Protein AF-A0A699PZX6-F1 (afdb_monomer)

pLDDT: mean 95.56, std 5.47, range [56.91, 98.69]

Foldseek 3Di:
DLPQLVVLLVVLVVCVVPDDLLVLLVVLVVLLVLLLVLVVVDDDWDAFLQPDDPRCNNSHRLSNLLLVLLCVQLNPCLSVVLVVVLCVVQPPDDPPHDGSVVSLVSSCVSDDPLCSVSSCQSGVFPKEKAKFFPAWAWDQDPVRKIKIKTKMFMWMWTAGGVGDIDTDFAFDWWKKWWFADAPDPDDDQLGPHHDTQDIGTDTDGDRIDMDIDIGNDDTFKIFINSSNSGSYPPSSRRMHTYYYD

Sequence (245 aa):
MLSESLAEYSSLMTCKHEFSGPLMQKRMRGELDQYLRGRRDERKKELPLMLVENQPYIHYNKGGMVFYALQDYIGEDKLNGAIKAFLAKTRYQSRPYTNTAEFVSYLKKATPDSLQYVVHDMFETITLFENQLDEATYTQRPDGKYNVRLTLRAAKMRADSLGNETPIALADYVDIGIFGPDQAKKTEDYDASGKPLFFKKVKLTQPKTVLTFVVASKPAKAGVDPYHKLIDRHYMDNVKAVAAG

Organism: Tanacetum cinerariifolium (NCBI:txid118510)

Secondary structure (DSSP, 8-state):
-TTHHHHHHHHHHHHHHHS-HHHHHHHHHHHHHHHHHHHHH-SS----GGG--S-HIIIIIIHHHHHHHHHHHH-HHHHHHHHHHHHHHHTT--SSPP-HHHHHHHHHHHS-GGGHHHHIIIIISEEEEEEEEEEEEEEE-TTS-EEEEEEEEEEEEEE-TT--EEEE---EEEEEEEE---S-S---TTS--S-EEEEEEEEE-SSEEEEEEEESS---EEEESTT--S-BTTGGGSEEEPEE-

Radius of gyration: 18.96 Å; Cα contacts (8 Å, |Δi|>4): 489; chains: 1; bounding box: 45×37×55 Å

Structure (mmCIF, N/CA/C/O backbone):
data_AF-A0A699PZX6-F1
#
_entry.id   AF-A0A699PZX6-F1
#
loop_
_atom_site.group_PDB
_atom_site.id
_atom_site.type_symbol
_atom_site.label_atom_id
_atom_site.label_alt_id
_atom_site.label_comp_id
_atom_site.label_asym_id
_atom_site.label_entity_id
_atom_site.label_seq_id
_atom_site.pdbx_PDB_ins_code
_atom_site.Cartn_x
_atom_site.Cartn_y
_atom_site.Cartn_z
_atom_site.occupancy
_atom_site.B_iso_or_equiv
_atom_site.auth_seq_id
_atom_site.auth_comp_id
_atom_site.auth_asym_id
_atom_site.auth_atom_id
_atom_site.pdbx_PDB_model_num
ATOM 1 N N . MET A 1 1 ? 14.553 0.469 -12.827 1.00 93.25 1 MET A N 1
ATOM 2 C CA . MET A 1 1 ? 13.559 -0.525 -12.358 1.00 93.25 1 MET A CA 1
ATOM 3 C C . MET A 1 1 ? 14.101 -1.954 -12.324 1.00 93.25 1 MET A C 1
ATOM 5 O O . MET A 1 1 ? 14.163 -2.511 -11.242 1.00 93.25 1 MET A O 1
ATOM 9 N N . LEU A 1 2 ? 14.504 -2.558 -13.456 1.00 93.25 2 LEU A N 1
ATOM 10 C CA . LEU A 1 2 ? 14.861 -3.994 -13.512 1.00 93.25 2 LEU A CA 1
ATOM 11 C C . LEU A 1 2 ? 16.005 -4.427 -12.574 1.00 93.25 2 LEU A C 1
ATOM 13 O O . LEU A 1 2 ? 16.000 -5.564 -12.129 1.00 93.25 2 LEU A O 1
ATOM 17 N N . SER A 1 3 ? 16.969 -3.549 -12.286 1.00 91.06 3 SER A N 1
ATOM 18 C CA . SER A 1 3 ? 18.046 -3.812 -11.317 1.00 91.06 3 SER A CA 1
ATOM 19 C C . SER A 1 3 ? 17.633 -3.338 -9.923 1.00 91.06 3 SER A C 1
ATOM 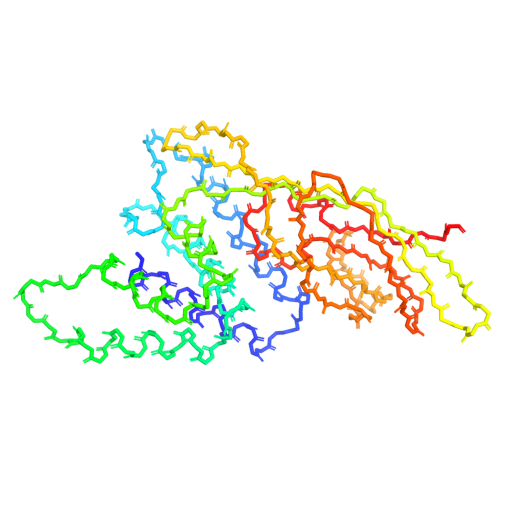21 O O . SER A 1 3 ? 17.182 -4.128 -9.097 1.00 91.06 3 SER A O 1
ATOM 23 N N . GLU A 1 4 ? 17.675 -2.020 -9.709 1.00 95.75 4 GLU A N 1
ATOM 24 C CA . GLU A 1 4 ? 17.534 -1.421 -8.375 1.00 95.75 4 GLU A CA 1
ATOM 25 C C . GLU A 1 4 ? 16.207 -1.736 -7.678 1.00 95.75 4 GLU A C 1
ATOM 27 O O . GLU A 1 4 ? 16.197 -2.070 -6.499 1.00 95.75 4 GLU A O 1
ATOM 32 N N . SER A 1 5 ? 15.078 -1.702 -8.393 1.00 97.44 5 SER A N 1
ATOM 33 C CA . SER A 1 5 ? 13.771 -1.905 -7.755 1.00 97.44 5 SER A CA 1
ATOM 34 C C . SER A 1 5 ? 13.545 -3.361 -7.353 1.00 97.44 5 SER A C 1
ATOM 36 O O . SER A 1 5 ? 12.904 -3.617 -6.339 1.00 97.44 5 SER A O 1
ATOM 38 N N . LEU A 1 6 ? 14.072 -4.319 -8.126 1.00 96.75 6 LEU A N 1
ATOM 39 C CA . LEU A 1 6 ? 14.006 -5.742 -7.777 1.00 96.75 6 LEU A CA 1
ATOM 40 C C . LEU A 1 6 ? 14.979 -6.094 -6.643 1.00 96.75 6 LEU A C 1
ATOM 42 O O . LEU A 1 6 ? 14.660 -6.946 -5.810 1.00 96.75 6 LEU A O 1
ATOM 46 N N . ALA A 1 7 ? 16.129 -5.419 -6.578 1.00 97.19 7 ALA A N 1
ATOM 47 C CA . ALA A 1 7 ? 17.051 -5.527 -5.453 1.00 97.19 7 ALA A CA 1
ATOM 48 C C . ALA A 1 7 ? 16.411 -4.983 -4.164 1.00 97.19 7 ALA A C 1
ATOM 50 O O . ALA A 1 7 ? 16.384 -5.687 -3.154 1.00 97.19 7 ALA A O 1
ATOM 51 N N . GLU A 1 8 ? 15.807 -3.791 -4.217 1.00 97.44 8 GLU A N 1
ATOM 52 C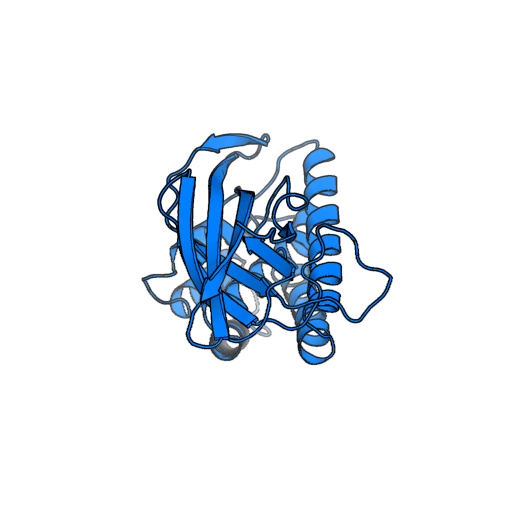 CA . GLU A 1 8 ? 15.125 -3.202 -3.060 1.00 97.44 8 GLU A CA 1
ATOM 53 C C . GLU A 1 8 ? 13.921 -4.042 -2.622 1.00 97.44 8 GLU A C 1
ATOM 55 O O . GLU A 1 8 ? 13.744 -4.312 -1.437 1.00 97.44 8 GLU A O 1
ATOM 60 N N . TYR A 1 9 ? 13.131 -4.550 -3.573 1.00 97.69 9 TYR A N 1
ATOM 61 C CA . TYR A 1 9 ? 12.059 -5.495 -3.269 1.00 97.69 9 TYR A CA 1
ATOM 62 C C . TYR A 1 9 ? 12.582 -6.716 -2.500 1.00 97.69 9 TYR A C 1
ATOM 64 O O . TYR A 1 9 ? 12.032 -7.071 -1.461 1.00 97.69 9 TYR A O 1
ATOM 72 N N . SER A 1 10 ? 13.680 -7.323 -2.958 1.00 96.81 10 SER A N 1
ATOM 73 C CA . SER A 1 10 ? 14.286 -8.488 -2.295 1.00 96.81 10 SER A CA 1
ATOM 74 C C . SER A 1 10 ? 14.755 -8.171 -0.865 1.00 96.81 10 SER A C 1
ATOM 76 O O . SER A 1 10 ? 14.579 -8.988 0.044 1.00 96.81 10 SER A O 1
ATOM 78 N N . SER A 1 11 ? 15.290 -6.966 -0.638 1.00 96.62 11 SER A N 1
ATOM 79 C CA . SER A 1 11 ? 15.632 -6.458 0.698 1.00 96.62 11 SER A CA 1
ATOM 80 C C . SER A 1 11 ? 14.392 -6.358 1.596 1.00 96.62 11 SER A C 1
ATOM 82 O O . SER A 1 11 ? 14.364 -6.919 2.695 1.00 96.62 11 SER A O 1
ATOM 84 N N . LEU A 1 12 ? 13.312 -5.745 1.097 1.00 96.62 12 LEU A N 1
ATOM 85 C CA . LEU A 1 12 ? 12.047 -5.621 1.827 1.00 96.62 12 LEU A CA 1
ATOM 86 C C . LEU A 1 12 ? 11.403 -6.978 2.131 1.00 96.62 12 LEU A C 1
ATOM 88 O O . LEU A 1 12 ? 10.801 -7.137 3.192 1.00 96.62 12 LEU A O 1
ATOM 92 N N . MET A 1 13 ? 11.542 -7.966 1.247 1.00 97.06 13 MET A N 1
ATOM 93 C CA . MET A 1 13 ? 11.040 -9.320 1.495 1.00 97.06 13 MET A CA 1
ATOM 94 C C . MET A 1 13 ? 11.835 -10.045 2.580 1.00 97.06 13 MET A C 1
ATOM 96 O O . MET A 1 13 ? 11.230 -10.707 3.417 1.00 97.06 13 MET A O 1
ATOM 100 N N . THR A 1 14 ? 13.156 -9.853 2.648 1.00 96.19 14 THR A N 1
ATOM 101 C CA . THR A 1 14 ? 13.951 -10.326 3.796 1.00 96.19 14 THR A CA 1
ATOM 102 C C . THR A 1 14 ? 13.436 -9.702 5.096 1.00 96.19 14 THR A C 1
ATOM 104 O O . THR A 1 14 ? 13.154 -10.414 6.055 1.00 96.19 14 THR A O 1
ATOM 107 N N . CYS A 1 15 ? 13.203 -8.383 5.116 1.00 94.81 15 CYS A N 1
ATOM 108 C CA . CYS A 1 15 ? 12.611 -7.716 6.279 1.00 94.81 15 CYS A CA 1
ATOM 109 C C . CYS A 1 15 ? 11.223 -8.271 6.633 1.00 94.81 15 CYS A C 1
ATOM 111 O O . CYS A 1 15 ? 10.938 -8.471 7.807 1.00 94.81 15 CYS A O 1
ATOM 113 N N . LYS A 1 16 ? 10.363 -8.534 5.643 1.00 94.50 16 LYS A N 1
ATOM 114 C CA . LYS A 1 16 ? 9.009 -9.075 5.852 1.00 94.50 16 LYS A CA 1
ATOM 115 C C . LYS A 1 16 ? 9.020 -10.422 6.573 1.00 94.50 16 LYS A C 1
ATOM 117 O O . LYS A 1 16 ? 8.146 -10.660 7.401 1.00 94.50 16 LYS A O 1
ATOM 122 N N . HIS A 1 17 ? 9.961 -11.294 6.218 1.00 95.38 17 HIS A N 1
ATOM 123 C CA . HIS A 1 17 ? 10.055 -12.648 6.770 1.00 95.38 17 HIS A CA 1
ATOM 124 C C . HIS A 1 17 ? 10.691 -12.675 8.164 1.00 95.38 17 HIS A C 1
ATOM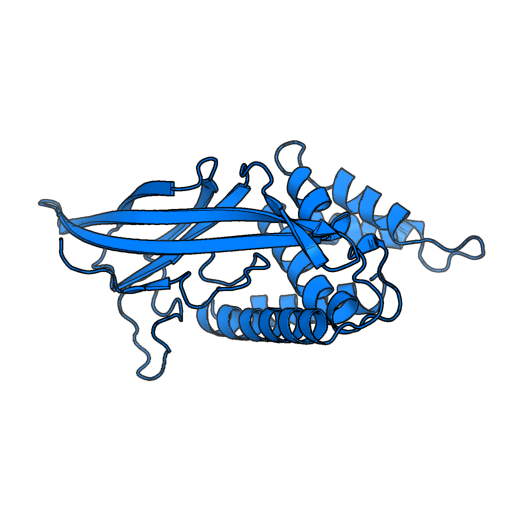 126 O O . HIS A 1 17 ? 10.356 -13.542 8.965 1.00 95.38 17 HIS A O 1
ATOM 132 N N . GLU A 1 18 ? 11.545 -11.699 8.478 1.00 93.38 18 GLU A N 1
ATOM 133 C CA . GLU A 1 18 ? 12.246 -11.615 9.766 1.00 93.38 18 GLU A CA 1
ATOM 134 C C . GLU A 1 18 ? 11.529 -10.736 10.804 1.00 93.38 18 GLU A C 1
ATOM 136 O O . GLU A 1 18 ? 11.623 -10.967 12.012 1.00 93.38 18 GLU A O 1
ATOM 141 N N . PHE A 1 19 ? 10.834 -9.683 10.367 1.00 89.38 19 PHE A N 1
ATOM 142 C CA . PHE A 1 19 ? 10.321 -8.643 11.255 1.00 89.38 19 PHE A CA 1
ATOM 143 C C . PHE A 1 19 ? 8.821 -8.760 11.526 1.00 89.38 19 PHE A C 1
ATOM 145 O O . PHE A 1 19 ? 8.020 -9.187 10.699 1.00 89.38 19 PHE A O 1
ATOM 152 N N . SER A 1 20 ? 8.416 -8.291 12.708 1.00 86.81 20 SER A N 1
ATOM 153 C CA . SER A 1 20 ? 7.004 -8.130 13.054 1.00 86.81 20 SER A CA 1
ATOM 154 C C . SER A 1 20 ? 6.344 -7.008 12.241 1.00 86.81 20 SER A C 1
ATOM 156 O O . SER A 1 20 ? 7.014 -6.101 11.744 1.00 86.81 20 SER A O 1
ATOM 158 N N . GLY A 1 21 ? 5.007 -7.018 12.169 1.00 86.06 21 GLY A N 1
ATOM 159 C CA . GLY A 1 21 ? 4.221 -5.982 11.482 1.00 86.06 21 GLY A CA 1
ATOM 160 C C . GLY A 1 21 ? 4.628 -4.539 11.832 1.00 86.06 21 GLY A C 1
ATOM 161 O O . GLY A 1 21 ? 4.907 -3.775 10.914 1.00 86.06 21 GLY A O 1
ATOM 162 N N . PRO A 1 22 ? 4.760 -4.158 13.120 1.00 86.69 22 PRO A N 1
ATOM 163 C CA . PRO A 1 22 ? 5.196 -2.808 13.502 1.00 86.69 22 PRO A CA 1
ATOM 164 C C . PRO A 1 22 ? 6.614 -2.436 13.035 1.00 86.69 22 PRO A C 1
ATOM 166 O O . PRO A 1 22 ? 6.869 -1.300 12.640 1.00 86.69 22 PRO A O 1
ATOM 169 N N . LEU A 1 23 ? 7.555 -3.385 13.042 1.00 88.81 23 LEU A N 1
ATOM 170 C CA . LEU A 1 23 ? 8.903 -3.141 12.516 1.00 88.81 23 LEU A CA 1
ATOM 171 C C . LEU A 1 23 ? 8.881 -2.991 10.991 1.00 88.81 23 LEU A C 1
ATOM 173 O O . LEU A 1 23 ? 9.561 -2.116 10.451 1.00 88.81 23 LEU A O 1
ATOM 177 N N . MET A 1 24 ? 8.052 -3.781 10.307 1.00 91.88 24 MET A N 1
ATOM 178 C CA . MET A 1 24 ? 7.836 -3.638 8.871 1.00 91.88 24 MET A CA 1
ATOM 179 C C . MET A 1 24 ? 7.167 -2.300 8.529 1.00 91.88 24 MET A C 1
ATOM 181 O O . MET A 1 24 ? 7.599 -1.638 7.590 1.00 91.88 24 MET A O 1
ATOM 185 N N . GLN A 1 25 ? 6.189 -1.843 9.320 1.00 92.00 25 GLN A N 1
ATOM 186 C CA . GLN A 1 25 ? 5.599 -0.507 9.179 1.00 92.00 25 GLN A CA 1
ATOM 187 C C . GLN A 1 25 ? 6.682 0.572 9.242 1.00 92.00 25 GLN A C 1
ATOM 189 O O . GLN A 1 25 ? 6.736 1.441 8.376 1.00 92.00 25 GLN A O 1
ATOM 194 N N . LYS A 1 26 ? 7.574 0.507 10.237 1.00 92.12 26 LYS A N 1
ATOM 195 C CA . LYS A 1 26 ? 8.679 1.464 10.369 1.00 92.12 26 LYS A CA 1
ATOM 196 C C . LYS A 1 26 ? 9.617 1.428 9.157 1.00 92.12 26 LYS A C 1
ATOM 198 O O . LYS A 1 26 ? 10.049 2.482 8.694 1.00 92.12 26 LYS A O 1
ATOM 203 N N . ARG A 1 27 ? 9.913 0.235 8.623 1.00 94.06 27 ARG A N 1
ATOM 204 C CA . ARG A 1 27 ? 10.710 0.061 7.397 1.00 94.06 27 ARG A CA 1
ATOM 205 C C . ARG A 1 27 ? 10.028 0.706 6.185 1.00 94.06 27 ARG A C 1
ATOM 207 O O . ARG A 1 27 ? 10.699 1.449 5.472 1.00 94.06 27 ARG A O 1
ATOM 214 N N . MET A 1 28 ? 8.733 0.450 5.984 1.00 95.62 28 MET A N 1
ATOM 215 C CA . MET A 1 28 ? 7.931 1.005 4.882 1.00 95.62 28 MET A CA 1
ATOM 216 C C . MET A 1 28 ? 7.762 2.519 4.991 1.00 95.62 28 MET A C 1
ATOM 218 O O . MET A 1 28 ? 7.880 3.215 3.989 1.00 95.62 28 MET A O 1
ATOM 222 N N . ARG A 1 29 ? 7.572 3.047 6.206 1.00 95.06 29 ARG A N 1
ATOM 223 C CA . ARG A 1 29 ? 7.567 4.493 6.460 1.00 95.06 29 ARG A CA 1
ATOM 224 C C . ARG A 1 29 ? 8.864 5.145 5.988 1.00 95.06 29 ARG A C 1
ATOM 226 O O . ARG A 1 29 ? 8.819 6.166 5.317 1.00 95.06 29 ARG A O 1
ATOM 233 N N . GLY A 1 30 ? 10.010 4.530 6.287 1.00 95.50 30 GLY A N 1
ATOM 234 C CA . GLY A 1 30 ? 11.306 5.017 5.813 1.00 95.50 30 GLY A CA 1
ATOM 235 C C . GLY A 1 30 ? 11.399 5.081 4.284 1.00 95.50 30 GLY A C 1
ATOM 236 O O . GLY A 1 30 ? 11.894 6.071 3.754 1.00 95.50 30 GLY A O 1
ATOM 237 N N . GLU A 1 31 ? 10.887 4.070 3.576 1.00 96.88 31 GLU A N 1
ATOM 238 C CA . GLU A 1 31 ? 10.816 4.086 2.107 1.00 96.88 31 GLU A CA 1
ATOM 239 C C . GLU A 1 31 ? 9.915 5.210 1.587 1.00 96.88 31 GLU A C 1
ATOM 241 O O . GLU A 1 31 ? 10.320 5.982 0.714 1.00 96.88 31 GLU A O 1
ATOM 246 N N . LEU A 1 32 ? 8.724 5.350 2.170 1.00 97.69 32 LEU A N 1
ATOM 247 C CA . LEU A 1 32 ? 7.765 6.385 1.800 1.00 97.69 32 LEU A CA 1
ATOM 248 C C . LEU A 1 32 ? 8.341 7.789 2.018 1.00 97.69 32 LEU A C 1
ATOM 250 O O . LEU A 1 32 ? 8.288 8.622 1.115 1.00 97.69 32 LEU A O 1
ATOM 254 N N . ASP A 1 33 ? 8.969 8.035 3.167 1.00 97.00 33 ASP A N 1
ATOM 255 C CA . ASP A 1 33 ? 9.603 9.315 3.486 1.00 97.00 33 ASP A CA 1
ATOM 256 C C . ASP A 1 33 ? 10.701 9.689 2.489 1.00 97.00 33 ASP A C 1
ATOM 258 O O . ASP A 1 33 ? 10.851 10.862 2.139 1.00 97.00 33 ASP A O 1
ATOM 262 N N . GLN A 1 34 ? 11.507 8.716 2.057 1.00 97.88 34 GLN A N 1
ATOM 263 C CA . GLN A 1 34 ? 12.586 8.950 1.097 1.00 97.88 34 GLN A CA 1
ATOM 264 C C . GLN A 1 34 ? 12.035 9.215 -0.302 1.00 97.88 34 GLN A C 1
ATOM 266 O O . GLN A 1 34 ? 12.499 10.137 -0.977 1.00 97.88 34 GLN A O 1
ATOM 271 N N . TYR A 1 35 ? 10.996 8.480 -0.708 1.00 98.12 35 TYR A N 1
ATOM 272 C CA . TYR A 1 35 ? 10.281 8.755 -1.948 1.00 98.12 35 TYR A CA 1
ATOM 273 C C . TYR A 1 35 ? 9.677 10.168 -1.957 1.00 98.12 35 TYR A C 1
ATOM 275 O O . TYR A 1 35 ? 9.921 10.934 -2.890 1.00 98.12 35 TYR A O 1
ATOM 283 N N . LEU A 1 36 ? 8.932 10.545 -0.912 1.00 97.56 36 LEU A N 1
ATOM 284 C CA . LEU A 1 36 ? 8.265 11.848 -0.828 1.00 97.56 36 LEU A CA 1
ATOM 285 C C . LEU A 1 36 ? 9.268 13.007 -0.760 1.00 97.56 36 LEU A C 1
ATOM 287 O O . LEU A 1 36 ? 9.062 14.034 -1.412 1.00 97.56 36 LEU A O 1
ATOM 291 N N . ARG A 1 37 ? 10.383 12.840 -0.033 1.00 97.75 37 ARG A N 1
ATOM 292 C CA . ARG A 1 37 ? 11.486 13.815 -0.032 1.00 97.75 37 ARG A CA 1
ATOM 293 C C . ARG A 1 37 ? 12.095 13.976 -1.420 1.00 97.75 37 ARG A C 1
ATOM 295 O O . ARG A 1 37 ? 12.202 15.100 -1.901 1.00 97.75 37 ARG A O 1
ATOM 302 N N . GLY A 1 38 ? 12.425 12.871 -2.088 1.00 97.25 38 GLY A N 1
ATOM 303 C CA . GLY A 1 38 ? 12.975 12.906 -3.442 1.00 97.25 38 GLY A CA 1
ATOM 304 C C . GLY A 1 38 ? 12.029 13.557 -4.450 1.00 97.25 38 GLY A C 1
ATOM 305 O O . GLY A 1 38 ? 12.465 14.387 -5.241 1.00 97.25 38 GLY A O 1
ATOM 306 N N . ARG A 1 39 ? 10.724 13.274 -4.360 1.00 96.38 39 ARG A N 1
ATOM 307 C CA . ARG A 1 39 ? 9.693 13.922 -5.183 1.00 96.38 39 ARG A CA 1
ATOM 308 C C . ARG A 1 39 ? 9.653 15.436 -4.979 1.00 96.38 39 ARG A C 1
ATOM 310 O O . ARG A 1 39 ? 9.581 16.175 -5.954 1.00 96.38 39 ARG A O 1
ATOM 317 N N . ARG A 1 40 ? 9.711 15.911 -3.732 1.00 96.00 40 ARG A N 1
ATOM 318 C CA . ARG A 1 40 ? 9.751 17.352 -3.419 1.00 96.00 40 ARG A CA 1
ATOM 319 C C . ARG A 1 40 ? 11.007 18.029 -3.980 1.00 96.00 40 ARG A C 1
ATOM 321 O O . ARG A 1 40 ? 10.980 19.202 -4.364 1.00 96.00 40 ARG A O 1
ATOM 328 N N . ASP A 1 41 ? 12.114 17.300 -4.002 1.00 96.06 41 ASP A N 1
ATOM 329 C CA . ASP A 1 41 ? 13.416 17.823 -4.400 1.00 96.06 41 ASP A CA 1
ATOM 330 C C . ASP A 1 41 ? 13.704 17.639 -5.907 1.00 96.06 41 ASP A C 1
ATOM 332 O O . ASP A 1 41 ? 14.684 18.191 -6.406 1.00 96.06 41 ASP A O 1
ATOM 336 N N . GLU A 1 42 ? 12.827 16.956 -6.656 1.00 95.75 42 GLU A N 1
ATOM 337 C CA . GLU A 1 42 ? 12.893 16.833 -8.118 1.00 95.75 42 GLU A CA 1
ATOM 338 C C . GLU A 1 42 ? 12.774 18.213 -8.794 1.00 95.75 42 GLU A C 1
ATOM 340 O O . GLU A 1 42 ? 12.051 19.108 -8.344 1.00 95.75 42 GLU A O 1
ATOM 345 N N . ARG A 1 43 ? 13.546 18.419 -9.867 1.00 92.94 43 ARG A N 1
ATOM 346 C CA . ARG A 1 43 ? 13.682 19.718 -10.557 1.00 92.94 43 ARG A CA 1
ATOM 347 C C . ARG A 1 43 ? 13.408 19.649 -12.053 1.00 92.94 43 ARG A C 1
ATOM 349 O O . ARG A 1 43 ? 13.316 20.693 -12.690 1.00 92.94 43 ARG A O 1
ATOM 356 N N . LYS A 1 44 ? 13.324 18.448 -12.626 1.00 94.19 44 LYS A N 1
ATOM 357 C CA . LYS A 1 44 ? 13.081 18.235 -14.054 1.00 94.19 44 LYS A CA 1
ATOM 358 C C . LYS A 1 44 ? 11.668 17.732 -14.283 1.00 94.19 44 LYS A C 1
ATOM 360 O O . LYS A 1 44 ? 10.829 18.461 -14.798 1.00 94.19 44 LYS A O 1
ATOM 365 N N . LYS A 1 45 ? 11.443 16.463 -13.960 1.00 95.50 45 LYS A N 1
ATOM 366 C CA . LYS A 1 45 ? 10.161 15.788 -14.121 1.00 95.50 45 LYS A CA 1
ATOM 367 C C . LYS A 1 45 ? 10.167 14.486 -13.344 1.00 95.50 45 LYS A C 1
ATOM 369 O O . LYS A 1 45 ? 11.181 13.793 -13.332 1.00 95.50 45 LYS A O 1
ATOM 374 N N . GLU A 1 46 ? 9.037 14.112 -12.770 1.00 96.75 46 GLU A N 1
ATOM 375 C CA . GLU A 1 46 ? 8.845 12.761 -12.260 1.00 96.75 46 GLU A CA 1
ATOM 376 C C . GLU A 1 46 ? 8.408 11.817 -13.387 1.00 96.75 46 GLU A C 1
ATOM 378 O O . GLU A 1 46 ? 7.613 12.188 -14.255 1.00 96.75 46 GLU A O 1
ATOM 383 N N . LEU A 1 47 ? 8.922 10.587 -13.376 1.00 97.62 47 LEU A N 1
ATOM 384 C CA . LEU A 1 47 ? 8.508 9.531 -14.294 1.00 97.62 47 LEU A CA 1
ATOM 385 C C . LEU A 1 47 ? 7.708 8.441 -13.562 1.00 97.62 47 LEU A C 1
ATOM 387 O O . LEU A 1 47 ? 8.006 8.104 -12.413 1.00 97.62 47 LEU A O 1
ATOM 391 N N . PRO A 1 48 ? 6.719 7.815 -14.222 1.00 98.00 48 PRO A N 1
ATOM 392 C CA . PRO A 1 48 ? 6.192 6.534 -13.770 1.00 98.00 48 PRO A CA 1
ATOM 393 C C . PRO A 1 48 ? 7.311 5.509 -13.556 1.00 98.00 48 PRO A C 1
ATOM 395 O O . PRO A 1 48 ? 8.312 5.521 -14.275 1.00 98.00 48 PRO A O 1
ATOM 398 N N . LEU A 1 49 ? 7.132 4.579 -12.612 1.00 98.19 49 LEU A N 1
ATOM 399 C CA . LEU A 1 49 ? 8.166 3.596 -12.264 1.00 98.19 49 LEU A CA 1
ATOM 400 C C . LEU A 1 49 ? 8.617 2.772 -13.484 1.00 98.19 49 LEU A C 1
ATOM 402 O O . LEU A 1 49 ? 9.805 2.500 -13.645 1.00 98.19 49 LEU A O 1
ATOM 406 N N . MET A 1 50 ? 7.688 2.424 -14.376 1.00 97.69 50 MET A N 1
ATOM 407 C CA . MET A 1 50 ? 7.978 1.697 -15.613 1.00 97.69 50 MET A CA 1
ATOM 408 C C . MET A 1 50 ? 8.898 2.471 -16.568 1.00 97.69 50 MET A C 1
ATOM 410 O O . MET A 1 50 ? 9.620 1.851 -17.345 1.00 97.69 50 MET A O 1
ATOM 414 N N . LEU A 1 51 ? 8.894 3.802 -16.513 1.00 97.44 51 LEU A N 1
ATOM 415 C CA . LEU A 1 51 ? 9.692 4.674 -17.377 1.00 97.44 51 LEU A CA 1
ATOM 416 C C . LEU A 1 51 ? 10.922 5.244 -16.663 1.00 97.44 51 LEU A C 1
ATOM 418 O O . LEU A 1 51 ? 11.619 6.072 -17.237 1.00 97.44 51 LEU A O 1
ATOM 422 N N . VAL A 1 52 ? 11.178 4.839 -15.415 1.00 95.31 52 VAL A N 1
ATOM 423 C CA . VAL A 1 52 ? 12.229 5.439 -14.593 1.00 95.31 52 VAL A CA 1
ATOM 424 C C . VAL A 1 52 ? 13.612 5.288 -15.223 1.00 95.31 52 VAL A C 1
ATOM 426 O O . VAL A 1 52 ? 14.029 4.198 -15.623 1.00 95.31 52 VAL A O 1
ATOM 429 N N . GLU A 1 53 ? 14.349 6.391 -15.202 1.00 89.88 53 GLU A N 1
ATOM 430 C CA . GLU A 1 53 ? 15.752 6.468 -15.585 1.00 89.88 53 GLU A CA 1
ATOM 431 C C . GLU A 1 53 ? 16.587 6.794 -14.329 1.00 89.88 53 GLU A C 1
ATOM 433 O O . GLU A 1 53 ? 16.603 6.032 -13.355 1.00 89.88 53 GLU A O 1
ATOM 438 N N . ASN A 1 54 ? 17.245 7.954 -14.306 1.00 92.50 54 ASN A N 1
ATOM 439 C CA . ASN A 1 54 ? 18.166 8.375 -13.253 1.00 92.50 54 ASN A CA 1
ATOM 440 C C . ASN A 1 54 ? 17.470 9.126 -12.099 1.00 92.50 54 ASN A C 1
ATOM 442 O O . ASN A 1 54 ? 17.806 10.270 -11.800 1.00 92.50 54 ASN A O 1
ATOM 446 N N . GLN A 1 55 ? 16.469 8.496 -11.478 1.00 96.56 55 GLN A N 1
ATOM 447 C CA . GLN A 1 55 ? 15.717 9.058 -10.347 1.00 96.56 55 GLN A CA 1
ATOM 448 C C . GLN A 1 55 ? 15.761 8.093 -9.150 1.00 96.56 55 GLN A C 1
ATOM 450 O O . GLN A 1 55 ? 14.907 7.205 -9.060 1.00 96.56 55 GLN A O 1
ATOM 455 N N . PRO A 1 56 ? 16.753 8.229 -8.243 1.00 96.06 56 PRO A N 1
ATOM 456 C CA . PRO A 1 56 ? 16.990 7.277 -7.152 1.00 96.06 56 PRO A CA 1
ATOM 457 C C . PRO A 1 56 ? 15.779 7.038 -6.256 1.00 96.06 56 PRO A C 1
ATOM 459 O O . PRO A 1 56 ? 15.429 5.894 -5.981 1.00 96.06 56 PRO A O 1
ATOM 462 N N . TYR A 1 57 ? 15.072 8.107 -5.893 1.00 97.62 57 TYR A N 1
ATOM 463 C CA . TYR A 1 57 ? 13.859 8.028 -5.078 1.00 97.62 57 TYR A CA 1
ATOM 464 C C . TYR A 1 57 ? 12.739 7.204 -5.741 1.00 97.62 57 TYR A C 1
ATOM 466 O O . TYR A 1 57 ? 11.877 6.650 -5.062 1.00 97.62 57 TYR A O 1
ATOM 474 N N . ILE A 1 58 ? 12.767 7.072 -7.072 1.00 98.00 58 ILE A N 1
ATOM 475 C CA . ILE A 1 58 ? 11.827 6.243 -7.822 1.00 98.00 58 ILE A CA 1
ATOM 476 C C . ILE A 1 58 ? 12.339 4.809 -7.922 1.00 98.00 58 ILE A C 1
ATOM 478 O O . ILE A 1 58 ? 11.617 3.884 -7.565 1.00 98.00 58 ILE A O 1
ATOM 482 N N . HIS A 1 59 ? 13.557 4.583 -8.429 1.00 96.06 59 HIS A N 1
ATOM 483 C CA . HIS A 1 59 ? 14.002 3.213 -8.694 1.00 96.06 59 HIS A CA 1
ATOM 484 C C . HIS A 1 59 ? 14.428 2.440 -7.438 1.00 96.06 59 HIS A C 1
ATOM 486 O O . HIS A 1 59 ? 14.321 1.217 -7.473 1.00 96.06 59 HIS A O 1
ATOM 492 N N . TYR A 1 60 ? 14.825 3.103 -6.349 1.00 96.06 60 TYR A N 1
ATOM 493 C CA . TYR A 1 60 ? 14.979 2.463 -5.039 1.00 96.06 60 TYR A CA 1
ATOM 494 C C . TYR A 1 60 ? 13.652 2.485 -4.282 1.00 96.06 60 TYR A C 1
ATOM 496 O O . TYR A 1 60 ? 13.008 1.447 -4.156 1.00 96.06 60 TYR A O 1
ATOM 504 N N . ASN A 1 61 ? 13.191 3.668 -3.862 1.00 97.75 61 ASN A N 1
ATOM 505 C CA . ASN A 1 61 ? 12.151 3.737 -2.836 1.00 97.75 61 ASN A CA 1
ATOM 506 C C . ASN A 1 61 ? 10.748 3.406 -3.349 1.00 97.75 61 ASN A C 1
ATOM 508 O O . ASN A 1 61 ? 10.144 2.421 -2.918 1.00 97.75 61 ASN A O 1
ATOM 512 N N . LYS A 1 62 ? 10.246 4.152 -4.344 1.00 98.06 62 LYS A N 1
ATOM 513 C CA . LYS A 1 62 ? 8.963 3.803 -4.986 1.00 98.06 62 LYS A CA 1
ATOM 514 C C . LYS A 1 62 ? 8.996 2.387 -5.547 1.00 98.06 62 LYS A C 1
ATOM 516 O O . LYS A 1 62 ? 8.027 1.655 -5.397 1.00 98.06 62 LYS A O 1
ATOM 521 N N . GLY A 1 63 ? 10.109 2.002 -6.168 1.00 97.94 63 GLY A N 1
ATOM 522 C CA . GLY A 1 63 ? 10.334 0.676 -6.724 1.00 97.94 63 GLY A CA 1
ATOM 523 C C . GLY A 1 63 ? 10.075 -0.427 -5.704 1.00 97.94 63 GLY A C 1
ATOM 524 O O . GLY A 1 63 ? 9.175 -1.241 -5.911 1.00 97.94 63 GLY A O 1
ATOM 525 N N . GLY A 1 64 ? 10.813 -0.421 -4.593 1.00 97.44 64 GLY A N 1
ATOM 526 C CA . GLY A 1 64 ? 10.645 -1.392 -3.514 1.00 97.44 64 GLY A CA 1
ATOM 527 C C . GLY A 1 64 ? 9.216 -1.421 -2.972 1.00 97.44 64 GLY A C 1
ATOM 528 O O . GLY A 1 64 ? 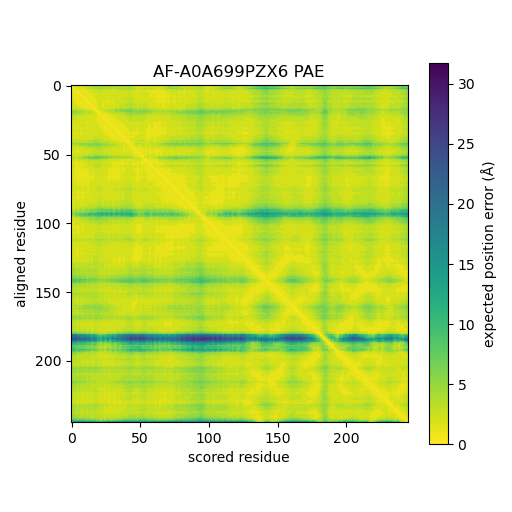8.608 -2.493 -2.904 1.00 97.44 64 GLY A O 1
ATOM 529 N N . MET A 1 65 ? 8.645 -0.250 -2.669 1.00 97.94 65 MET A N 1
ATOM 530 C CA . MET A 1 65 ? 7.276 -0.143 -2.152 1.00 97.94 65 MET A CA 1
ATOM 531 C C . MET A 1 65 ? 6.235 -0.733 -3.103 1.00 97.94 65 MET A C 1
ATOM 533 O O . MET A 1 65 ? 5.361 -1.483 -2.678 1.00 97.94 65 MET A O 1
ATOM 537 N N . VAL A 1 66 ? 6.332 -0.423 -4.394 1.00 98.25 66 VAL A N 1
ATOM 538 C CA . VAL A 1 66 ? 5.373 -0.858 -5.412 1.00 98.25 66 VAL A CA 1
ATOM 539 C C . VAL A 1 66 ? 5.407 -2.375 -5.603 1.00 98.25 66 VAL A C 1
ATOM 541 O O . VAL A 1 66 ? 4.349 -3.003 -5.670 1.00 98.25 66 VAL A O 1
ATOM 544 N N . PHE A 1 67 ? 6.591 -2.995 -5.638 1.00 98.56 67 PHE A N 1
ATOM 545 C CA . PHE A 1 67 ? 6.685 -4.458 -5.687 1.00 98.56 67 PHE A CA 1
ATOM 546 C C . PHE A 1 67 ? 6.198 -5.106 -4.385 1.00 98.56 67 PHE A C 1
ATOM 548 O O . PHE A 1 67 ? 5.485 -6.111 -4.430 1.00 98.56 67 PHE A O 1
ATOM 555 N N . TYR A 1 68 ? 6.514 -4.508 -3.232 1.00 98.06 68 TYR A N 1
ATOM 556 C CA . TYR A 1 68 ? 6.025 -4.966 -1.932 1.00 98.06 68 TYR A CA 1
ATOM 557 C C . TYR A 1 68 ? 4.495 -4.888 -1.822 1.00 98.06 68 TYR A C 1
ATOM 559 O O . TYR A 1 68 ? 3.859 -5.801 -1.294 1.00 98.06 68 TYR A O 1
ATOM 567 N N . ALA A 1 69 ? 3.881 -3.832 -2.350 1.00 98.06 69 ALA A N 1
ATOM 568 C CA . ALA A 1 69 ? 2.434 -3.716 -2.423 1.00 98.06 69 ALA A CA 1
ATOM 569 C C . ALA A 1 69 ? 1.858 -4.755 -3.392 1.00 98.06 69 ALA A C 1
ATOM 571 O O . ALA A 1 69 ? 0.935 -5.481 -3.031 1.00 98.06 69 ALA A O 1
ATOM 572 N N . LEU A 1 70 ? 2.424 -4.893 -4.598 1.00 98.56 70 LEU A N 1
ATOM 573 C CA . LEU A 1 70 ? 1.925 -5.841 -5.594 1.00 98.56 70 LEU A CA 1
ATOM 574 C C . LEU A 1 70 ? 1.926 -7.281 -5.062 1.00 98.56 70 LEU A C 1
ATOM 576 O O . LEU A 1 70 ? 0.906 -7.955 -5.200 1.00 98.56 70 LEU A O 1
ATOM 580 N N . GLN A 1 71 ? 3.001 -7.742 -4.402 1.00 98.06 71 GLN A N 1
ATOM 581 C CA . GLN A 1 71 ? 3.011 -9.091 -3.811 1.00 98.06 71 GLN A CA 1
ATOM 582 C C . GLN A 1 71 ? 1.920 -9.280 -2.759 1.00 98.06 71 GLN A C 1
ATOM 584 O O . GLN A 1 71 ? 1.358 -10.363 -2.653 1.00 98.06 71 GLN A O 1
ATOM 589 N N . ASP A 1 72 ? 1.585 -8.232 -2.011 1.00 97.38 72 ASP A N 1
ATOM 590 C CA . ASP A 1 72 ? 0.540 -8.284 -0.992 1.00 97.38 72 ASP A CA 1
ATOM 591 C C . ASP A 1 72 ? -0.864 -8.374 -1.616 1.00 97.38 72 ASP A C 1
ATOM 593 O O . ASP A 1 72 ? -1.763 -8.984 -1.040 1.00 97.38 72 ASP A O 1
ATOM 597 N N . TYR A 1 73 ? -1.053 -7.817 -2.819 1.00 98.25 73 TYR A N 1
ATOM 598 C CA . TYR A 1 73 ? -2.303 -7.932 -3.577 1.00 98.25 73 TYR A CA 1
ATOM 599 C C . TYR A 1 73 ? -2.476 -9.281 -4.271 1.00 98.25 73 TYR A C 1
ATOM 601 O O . TYR A 1 73 ? -3.568 -9.848 -4.237 1.00 98.25 73 TYR A O 1
ATOM 609 N N . ILE A 1 74 ? -1.438 -9.777 -4.950 1.00 98.31 74 ILE A N 1
ATOM 610 C CA . ILE A 1 74 ? -1.567 -10.952 -5.832 1.00 98.31 74 ILE A CA 1
ATOM 611 C C . ILE A 1 74 ? -1.004 -12.238 -5.219 1.00 98.31 74 ILE A C 1
ATOM 613 O O . ILE A 1 74 ? -1.278 -13.325 -5.731 1.00 98.31 74 ILE A O 1
ATOM 617 N N . GLY A 1 75 ? -0.264 -12.123 -4.120 1.00 98.25 75 GLY A N 1
ATOM 618 C CA . GLY A 1 75 ? 0.492 -13.199 -3.494 1.00 98.25 75 GLY A CA 1
ATOM 619 C C . GLY A 1 75 ? 1.956 -13.208 -3.934 1.00 98.25 75 GLY A C 1
ATOM 620 O O . GLY A 1 75 ? 2.284 -13.009 -5.107 1.00 98.25 75 GLY A O 1
ATOM 621 N N . GLU A 1 76 ? 2.833 -13.498 -2.976 1.00 98.06 76 GLU A N 1
ATOM 622 C CA . GLU A 1 76 ? 4.284 -13.584 -3.165 1.00 98.06 76 GLU A CA 1
ATOM 623 C C . GLU A 1 76 ? 4.670 -14.613 -4.235 1.00 98.06 76 GLU A C 1
ATOM 625 O O . GLU A 1 76 ? 5.430 -14.294 -5.147 1.00 98.06 76 GLU A O 1
ATOM 630 N N . ASP A 1 77 ? 4.054 -15.798 -4.215 1.00 98.31 77 ASP A N 1
ATOM 631 C CA . ASP A 1 77 ? 4.310 -16.847 -5.208 1.00 98.31 77 ASP A CA 1
ATOM 632 C C . ASP A 1 77 ? 3.959 -16.415 -6.635 1.00 98.31 77 ASP A C 1
ATOM 634 O O . ASP A 1 77 ? 4.679 -16.743 -7.581 1.00 98.31 77 ASP A O 1
ATOM 638 N N . LYS A 1 78 ? 2.873 -15.649 -6.816 1.00 98.44 78 LYS A N 1
ATOM 639 C CA . LYS A 1 78 ? 2.474 -15.165 -8.145 1.00 98.44 78 LYS A CA 1
ATOM 640 C C . LYS A 1 78 ? 3.447 -14.118 -8.665 1.00 98.44 78 LYS A C 1
ATOM 642 O O . LYS A 1 78 ? 3.846 -14.196 -9.828 1.00 98.44 78 LYS A O 1
ATOM 647 N N . LEU A 1 79 ? 3.853 -13.169 -7.816 1.00 98.56 79 LEU A N 1
ATOM 648 C CA . LEU A 1 79 ? 4.835 -12.162 -8.211 1.00 98.56 79 LEU A CA 1
ATOM 649 C C . LEU A 1 79 ? 6.189 -12.811 -8.533 1.00 98.56 79 LEU A C 1
ATOM 651 O O . LEU A 1 79 ? 6.747 -12.573 -9.605 1.00 98.56 79 LEU A O 1
ATOM 655 N N . ASN A 1 80 ? 6.681 -13.686 -7.656 1.00 98.31 80 ASN A N 1
ATOM 656 C CA . ASN A 1 80 ? 7.950 -14.388 -7.851 1.00 98.31 80 ASN A CA 1
ATOM 657 C C . ASN A 1 80 ? 7.909 -15.303 -9.083 1.00 98.31 80 ASN A C 1
ATOM 659 O O . ASN A 1 80 ? 8.880 -15.372 -9.840 1.00 98.31 80 ASN A O 1
ATOM 663 N N . GLY A 1 81 ? 6.771 -15.951 -9.344 1.00 98.56 81 GLY A N 1
ATOM 664 C CA . GLY A 1 81 ? 6.531 -16.707 -10.571 1.00 98.56 81 GLY A CA 1
ATOM 665 C C . GLY A 1 81 ? 6.637 -15.841 -11.831 1.00 98.56 81 GLY A C 1
ATOM 666 O O . GLY A 1 81 ? 7.291 -16.245 -12.793 1.00 98.56 81 GLY A O 1
ATOM 667 N N . ALA A 1 82 ? 6.068 -14.631 -11.817 1.00 98.56 82 ALA A N 1
ATOM 668 C CA . ALA A 1 82 ? 6.159 -13.682 -12.930 1.00 98.56 82 ALA A CA 1
ATOM 669 C C . ALA A 1 82 ? 7.602 -13.219 -13.184 1.00 98.56 82 ALA A C 1
ATOM 671 O O . ALA A 1 82 ? 8.060 -13.221 -14.329 1.00 98.56 82 ALA A O 1
ATOM 672 N N . ILE A 1 83 ? 8.337 -12.886 -12.116 1.00 98.19 83 ILE A N 1
ATOM 673 C CA . ILE A 1 83 ? 9.761 -12.518 -12.178 1.00 98.19 83 ILE A CA 1
ATOM 674 C C . ILE A 1 83 ? 10.579 -13.675 -12.759 1.00 98.19 83 ILE A C 1
ATOM 676 O O . ILE A 1 83 ? 11.369 -13.481 -13.684 1.00 98.19 83 ILE A O 1
ATOM 680 N N . LYS A 1 84 ? 10.352 -14.902 -12.277 1.00 98.19 84 LYS A N 1
ATOM 681 C CA . LYS A 1 84 ? 11.032 -16.104 -12.772 1.00 98.19 84 LYS A CA 1
ATOM 682 C C . LYS A 1 84 ? 10.747 -16.357 -14.252 1.00 98.19 84 LYS A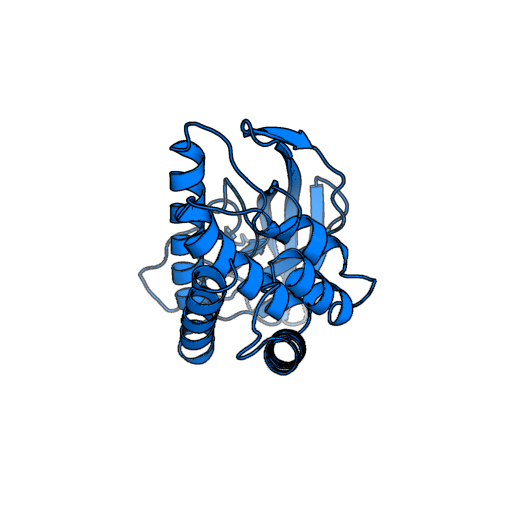 C 1
ATOM 684 O O . LYS A 1 84 ? 11.675 -16.676 -14.993 1.00 98.19 84 LYS A O 1
ATOM 689 N N . ALA A 1 85 ? 9.498 -16.212 -14.691 1.00 98.44 85 ALA A N 1
ATOM 690 C CA . ALA A 1 85 ? 9.118 -16.388 -16.091 1.00 98.44 85 ALA A CA 1
ATOM 691 C C . ALA A 1 85 ? 9.798 -15.352 -17.002 1.00 98.44 85 ALA A C 1
ATOM 693 O O . ALA A 1 85 ? 10.342 -15.715 -18.045 1.00 98.44 85 ALA A O 1
ATOM 694 N N . PHE A 1 86 ? 9.837 -14.087 -16.574 1.00 98.00 86 PHE A N 1
ATOM 695 C CA . PHE A 1 86 ? 10.560 -13.028 -17.273 1.00 98.00 86 PHE A CA 1
ATOM 696 C C . PHE A 1 86 ? 12.059 -13.338 -17.387 1.00 98.00 86 PHE A C 1
ATOM 698 O O . PHE A 1 86 ? 12.615 -13.302 -18.484 1.00 98.00 86 PHE A O 1
ATOM 705 N N . LEU A 1 87 ? 12.709 -13.718 -16.281 1.00 96.50 87 LEU A N 1
ATOM 706 C CA . LEU A 1 87 ? 14.132 -14.069 -16.271 1.00 96.50 87 LEU A CA 1
ATOM 707 C C . LEU A 1 87 ? 14.433 -15.300 -17.126 1.00 96.50 87 LEU A C 1
ATOM 709 O O . LEU A 1 87 ? 15.439 -15.325 -17.826 1.00 96.50 87 LEU A O 1
ATOM 713 N N . ALA A 1 88 ? 13.576 -16.321 -17.109 1.00 97.25 88 ALA A N 1
ATOM 714 C CA . ALA A 1 88 ? 13.755 -17.506 -17.944 1.00 97.25 88 ALA A CA 1
ATOM 715 C C . ALA A 1 88 ? 13.767 -17.157 -19.441 1.00 97.25 88 ALA A C 1
ATOM 717 O O . ALA A 1 88 ? 14.507 -17.780 -20.202 1.00 97.25 88 ALA A O 1
ATOM 718 N N . LYS A 1 89 ? 12.983 -16.149 -19.844 1.00 96.38 89 LYS A N 1
ATOM 719 C CA . LYS A 1 89 ? 12.923 -15.659 -21.222 1.00 96.38 89 LYS A CA 1
ATOM 720 C C . LYS A 1 89 ? 14.119 -14.782 -21.603 1.00 96.38 89 LYS A C 1
ATOM 722 O O . LYS A 1 89 ? 14.574 -14.881 -22.739 1.00 96.38 89 LYS A O 1
ATOM 727 N N . THR A 1 90 ? 14.592 -13.929 -20.694 1.00 95.88 90 THR A N 1
ATOM 728 C CA . THR A 1 90 ? 15.485 -12.803 -21.036 1.00 95.88 90 THR A CA 1
ATOM 729 C C . THR A 1 90 ? 16.911 -12.930 -20.498 1.00 95.88 90 THR A C 1
ATOM 731 O O . THR A 1 90 ? 17.794 -12.172 -20.903 1.00 95.88 90 THR A O 1
ATOM 734 N N . ARG A 1 91 ? 17.188 -13.877 -19.591 1.00 92.19 91 ARG A N 1
ATOM 735 C CA . ARG A 1 91 ? 18.540 -14.059 -19.041 1.00 92.19 91 ARG A CA 1
ATOM 736 C C . ARG A 1 91 ? 19.555 -14.341 -20.150 1.00 92.19 91 ARG A C 1
ATOM 738 O O . ARG A 1 91 ? 19.306 -15.157 -21.034 1.00 92.19 91 ARG A O 1
ATOM 745 N N . TYR A 1 92 ? 20.709 -13.680 -20.067 1.00 92.81 92 TYR A N 1
ATOM 746 C CA . TYR A 1 92 ? 21.818 -13.793 -21.028 1.00 92.81 92 TYR A CA 1
ATOM 747 C C . TYR A 1 92 ? 21.462 -13.420 -22.478 1.00 92.81 92 TYR A C 1
ATOM 749 O O . TYR A 1 92 ? 22.204 -13.745 -23.402 1.00 92.81 92 TYR A O 1
ATOM 757 N N . GLN A 1 93 ? 20.343 -12.727 -22.686 1.00 93.06 93 GLN A N 1
ATOM 758 C CA . GLN A 1 93 ? 19.917 -12.269 -24.000 1.00 93.06 93 GLN A CA 1
ATOM 759 C C . GLN A 1 93 ? 20.917 -11.265 -24.594 1.00 93.06 93 GLN A C 1
ATOM 761 O O . GLN A 1 93 ? 21.300 -10.277 -23.963 1.00 93.06 93 GLN A O 1
ATOM 766 N N . SER A 1 94 ? 21.310 -11.509 -25.844 1.00 92.19 94 SER A N 1
ATOM 767 C CA . SER A 1 94 ? 21.999 -10.534 -26.690 1.00 92.19 94 SER A CA 1
ATOM 768 C C . SER A 1 94 ? 21.010 -9.516 -27.266 1.00 92.19 94 SER A C 1
ATOM 770 O O . SER A 1 94 ? 19.803 -9.626 -27.084 1.00 92.19 94 SER A O 1
ATOM 772 N N . ARG A 1 95 ? 21.498 -8.518 -28.006 1.00 90.62 95 ARG A N 1
ATOM 773 C CA . ARG A 1 95 ? 20.631 -7.478 -28.579 1.00 90.62 95 ARG A CA 1
ATOM 774 C C . ARG A 1 95 ? 19.503 -8.061 -29.461 1.00 90.62 95 ARG A C 1
ATOM 776 O O . ARG A 1 95 ? 19.770 -9.013 -30.196 1.00 90.62 95 ARG A O 1
ATOM 783 N N . PRO A 1 96 ? 18.295 -7.459 -29.449 1.00 90.12 96 PRO A N 1
ATOM 784 C CA . PRO A 1 96 ? 17.885 -6.320 -28.614 1.00 90.12 96 PRO A CA 1
ATOM 785 C C . PRO A 1 96 ? 17.714 -6.727 -27.145 1.00 90.12 96 PRO A C 1
ATOM 787 O O . PRO A 1 96 ? 17.232 -7.816 -26.872 1.00 90.12 96 PRO A O 1
ATOM 790 N N . TYR A 1 97 ? 18.114 -5.876 -26.197 1.00 93.06 97 TYR A N 1
ATOM 791 C CA . TYR A 1 97 ? 17.942 -6.169 -24.769 1.00 93.06 97 TYR A CA 1
ATOM 792 C C . TYR A 1 97 ? 16.480 -5.999 -24.340 1.00 93.06 97 TYR A C 1
ATOM 794 O O . TYR A 1 97 ? 15.759 -5.167 -24.893 1.00 93.06 97 TYR A O 1
ATOM 802 N N . THR A 1 98 ? 16.070 -6.757 -23.322 1.00 95.00 98 THR A N 1
ATOM 803 C CA . THR A 1 98 ? 14.769 -6.578 -22.666 1.00 95.00 98 THR A CA 1
ATOM 804 C C . THR A 1 98 ? 14.626 -5.174 -22.075 1.00 95.00 98 THR A C 1
ATOM 806 O O . THR A 1 98 ? 15.609 -4.497 -21.771 1.00 95.00 98 THR A O 1
ATOM 809 N N . ASN A 1 99 ? 13.386 -4.752 -21.846 1.00 94.69 99 ASN A N 1
ATOM 810 C CA . ASN A 1 99 ? 13.069 -3.486 -21.197 1.00 94.69 99 ASN A CA 1
ATOM 811 C C . ASN A 1 99 ? 11.990 -3.654 -20.114 1.00 94.69 99 ASN A C 1
ATOM 813 O O . ASN A 1 99 ? 11.468 -4.743 -19.868 1.00 94.69 99 ASN A O 1
ATOM 817 N N . THR A 1 100 ? 11.681 -2.556 -19.431 1.00 95.88 100 THR A N 1
ATOM 818 C CA . THR A 1 100 ? 10.675 -2.503 -18.366 1.00 95.88 100 THR A CA 1
ATOM 819 C C . THR A 1 100 ? 9.258 -2.750 -18.873 1.00 95.88 100 THR A C 1
ATOM 821 O O . THR A 1 100 ? 8.465 -3.328 -18.137 1.00 95.88 100 THR A O 1
ATOM 824 N N . ALA A 1 101 ? 8.940 -2.376 -20.116 1.00 96.88 101 ALA A N 1
ATOM 825 C CA . ALA A 1 101 ? 7.626 -2.613 -20.711 1.00 96.88 101 ALA A CA 1
ATOM 826 C C . ALA A 1 101 ? 7.337 -4.102 -20.896 1.00 96.88 101 ALA A C 1
ATOM 828 O O . ALA A 1 101 ? 6.261 -4.578 -20.528 1.00 96.88 101 ALA A O 1
ATOM 829 N N . GLU A 1 102 ? 8.324 -4.848 -21.397 1.00 97.50 102 GLU A N 1
ATOM 830 C CA . GLU A 1 102 ? 8.239 -6.301 -21.471 1.00 97.50 102 GLU A CA 1
ATOM 831 C C . GLU A 1 102 ? 8.009 -6.884 -20.076 1.00 97.50 102 GLU A C 1
ATOM 833 O O . GLU A 1 102 ? 7.065 -7.650 -19.893 1.00 97.50 102 GLU A O 1
ATOM 838 N N . PHE A 1 103 ? 8.782 -6.465 -19.071 1.00 98.12 103 PHE A N 1
ATOM 839 C CA . PHE A 1 103 ? 8.626 -6.975 -17.710 1.00 98.12 103 PHE A CA 1
ATOM 840 C C . PHE A 1 103 ? 7.255 -6.658 -17.089 1.00 98.12 103 PHE A C 1
ATOM 842 O O . PHE A 1 103 ? 6.613 -7.556 -16.544 1.00 98.12 103 PHE A O 1
ATOM 849 N N . VAL A 1 104 ? 6.746 -5.430 -17.229 1.00 98.56 104 VAL A N 1
ATOM 850 C CA . VAL A 1 104 ? 5.405 -5.060 -16.737 1.00 98.56 104 VAL A CA 1
ATOM 851 C C . VAL A 1 104 ? 4.317 -5.915 -17.396 1.00 98.56 104 VAL A C 1
ATOM 853 O O . VAL A 1 104 ? 3.340 -6.265 -16.737 1.00 98.56 104 VAL A O 1
ATOM 856 N N . SER A 1 105 ? 4.500 -6.361 -18.644 1.00 98.56 105 SER A N 1
ATOM 857 C CA . SER A 1 105 ? 3.562 -7.301 -19.273 1.00 98.56 105 SER A CA 1
ATOM 858 C C . SER A 1 105 ? 3.485 -8.659 -18.552 1.00 98.56 105 SER A C 1
ATOM 860 O O . SER A 1 105 ? 2.407 -9.251 -18.492 1.00 98.56 105 SER A O 1
ATOM 862 N N . TYR A 1 106 ? 4.582 -9.143 -17.954 1.00 98.62 106 TYR A N 1
ATOM 863 C CA . TYR A 1 106 ? 4.569 -10.352 -17.119 1.00 98.62 106 TYR A CA 1
ATOM 864 C C . TYR A 1 106 ? 3.832 -10.106 -15.800 1.00 98.62 106 TYR A C 1
ATOM 866 O O . TYR A 1 106 ? 3.057 -10.961 -15.373 1.00 98.62 106 TYR A O 1
ATOM 874 N N . LEU A 1 107 ? 4.009 -8.928 -15.193 1.00 98.69 107 LEU A N 1
ATOM 875 C CA . LEU A 1 107 ? 3.279 -8.540 -13.982 1.00 98.69 107 LEU A CA 1
ATOM 876 C C . LEU A 1 107 ? 1.771 -8.478 -14.240 1.00 98.69 107 LEU A C 1
ATOM 878 O O . LEU A 1 107 ? 0.995 -9.045 -13.473 1.00 98.69 107 LEU A O 1
ATOM 882 N N . LYS A 1 108 ? 1.355 -7.875 -15.362 1.00 98.62 108 LYS A N 1
ATOM 883 C CA . LYS A 1 108 ? -0.049 -7.862 -15.792 1.00 98.62 108 LYS A CA 1
ATOM 884 C C . LYS A 1 108 ? -0.594 -9.271 -15.977 1.00 98.62 108 LYS A C 1
ATOM 886 O O . LYS A 1 108 ? -1.642 -9.574 -15.427 1.00 98.62 108 LYS A O 1
ATOM 891 N N . LYS A 1 109 ? 0.124 -10.157 -16.675 1.00 98.56 109 LYS A N 1
ATOM 892 C CA . LYS A 1 109 ? -0.313 -11.552 -16.884 1.00 98.56 109 LYS A CA 1
ATOM 893 C C . LYS A 1 109 ? -0.492 -12.334 -15.579 1.00 98.56 109 LYS A C 1
ATOM 895 O O . LYS A 1 109 ? -1.362 -13.192 -15.506 1.00 98.56 109 LYS A O 1
ATOM 900 N N . ALA A 1 110 ?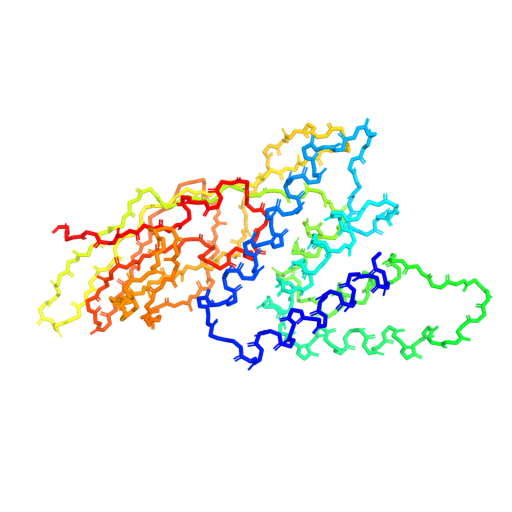 0.327 -12.060 -14.565 1.00 98.38 110 ALA A N 1
ATOM 901 C CA . ALA A 1 110 ? 0.226 -12.706 -13.255 1.00 98.38 110 ALA A CA 1
ATOM 902 C C . ALA A 1 110 ? -0.830 -12.072 -12.330 1.00 98.38 110 ALA A C 1
ATOM 904 O O . ALA A 1 110 ? -1.183 -12.653 -11.299 1.00 98.38 110 ALA A O 1
ATOM 905 N N . THR A 1 111 ? -1.333 -10.890 -12.687 1.00 98.62 111 THR A N 1
ATOM 906 C CA . THR A 1 111 ? -2.310 -10.139 -11.901 1.00 98.62 111 THR A CA 1
ATOM 907 C C . THR A 1 111 ? -3.732 -10.497 -12.349 1.00 98.62 111 THR A C 1
ATOM 909 O O . THR A 1 111 ? -4.019 -10.462 -13.542 1.00 98.62 111 THR A O 1
ATOM 912 N N . PRO A 1 112 ? -4.658 -10.843 -11.437 1.00 98.06 112 PRO A N 1
ATOM 913 C CA . PRO A 1 112 ? -6.058 -11.068 -11.800 1.00 98.06 112 PRO A CA 1
ATOM 914 C C . PRO A 1 112 ? -6.727 -9.821 -12.394 1.00 98.06 112 PRO A C 1
ATOM 916 O O . PRO A 1 112 ? -6.394 -8.703 -12.004 1.00 98.06 112 PRO A O 1
ATOM 919 N N . ASP A 1 113 ? -7.735 -10.004 -13.252 1.00 97.44 113 ASP A N 1
ATOM 920 C CA . ASP A 1 113 ? -8.472 -8.906 -13.906 1.00 97.44 113 ASP A CA 1
ATOM 921 C C . ASP A 1 113 ? -9.004 -7.862 -12.914 1.00 97.44 113 ASP A C 1
ATOM 923 O O . ASP A 1 113 ? -8.882 -6.657 -13.136 1.00 97.44 113 ASP A O 1
ATOM 927 N N . SER A 1 114 ? -9.511 -8.315 -11.764 1.00 97.00 114 SER A N 1
ATOM 928 C CA . SER A 1 114 ? -10.027 -7.451 -10.695 1.00 97.00 114 SER A CA 1
ATOM 929 C C . SER A 1 114 ? -8.972 -6.554 -10.034 1.00 97.00 114 SER A C 1
ATOM 931 O O . SER A 1 114 ? -9.342 -5.628 -9.313 1.00 97.00 114 SER A O 1
ATOM 933 N N . LEU A 1 115 ? -7.682 -6.817 -10.266 1.00 98.31 115 LEU A N 1
ATOM 934 C CA . LEU A 1 115 ? -6.538 -6.121 -9.672 1.00 98.31 115 LEU A CA 1
ATOM 935 C C . LEU A 1 115 ? -5.613 -5.477 -10.718 1.00 98.31 115 LEU A C 1
ATOM 937 O O . LEU A 1 115 ? -4.590 -4.909 -10.343 1.00 98.31 115 LEU A O 1
ATOM 941 N N . GLN A 1 116 ? -5.955 -5.496 -12.012 1.00 98.31 116 GLN A N 1
ATOM 942 C CA . GLN A 1 116 ? -5.134 -4.867 -13.065 1.00 98.31 116 GLN A CA 1
ATOM 943 C C . GLN A 1 116 ? -4.884 -3.374 -12.817 1.00 98.31 116 GLN A C 1
ATOM 945 O O . GLN A 1 116 ? -3.820 -2.853 -13.158 1.00 98.31 116 GLN A O 1
ATOM 950 N N . TYR A 1 117 ? -5.837 -2.699 -12.166 1.00 98.00 117 TYR A N 1
ATOM 951 C CA . TYR A 1 117 ? -5.697 -1.300 -11.771 1.00 98.00 117 TYR A CA 1
ATOM 952 C C . TYR A 1 117 ? -4.477 -1.070 -10.865 1.00 98.00 117 TYR A C 1
ATOM 954 O O . TYR A 1 117 ? -3.850 -0.025 -10.968 1.00 98.00 117 TYR A O 1
ATOM 962 N N . VAL A 1 118 ? -4.081 -2.053 -10.043 1.00 98.25 118 VAL A N 1
ATOM 963 C CA . VAL A 1 118 ? -2.900 -1.950 -9.170 1.00 98.25 118 VAL A CA 1
ATOM 964 C C . VAL A 1 118 ? -1.633 -1.823 -10.009 1.00 98.25 118 VAL A C 1
ATOM 966 O O . VAL A 1 118 ? -0.784 -0.987 -9.718 1.00 98.25 118 VAL A O 1
ATOM 969 N N . VAL A 1 119 ? -1.505 -2.608 -11.085 1.00 98.69 119 VAL A N 1
ATOM 970 C CA . VAL A 1 119 ? -0.342 -2.509 -11.978 1.00 98.69 119 VAL A CA 1
ATOM 971 C C . VAL A 1 119 ? -0.334 -1.156 -12.691 1.00 98.69 119 VAL A C 1
ATOM 973 O O . VAL A 1 119 ? 0.703 -0.499 -12.759 1.00 98.69 119 VAL A O 1
ATOM 976 N N . HIS A 1 120 ? -1.495 -0.708 -13.169 1.00 98.62 120 HIS A N 1
ATOM 977 C CA . HIS A 1 120 ? -1.628 0.595 -13.816 1.00 98.62 120 HIS A CA 1
ATOM 978 C C . HIS A 1 120 ? -1.249 1.761 -12.884 1.00 98.62 120 HIS A C 1
ATOM 980 O O . HIS A 1 120 ? -0.425 2.612 -13.233 1.00 98.62 120 HIS A O 1
ATOM 986 N N . ASP A 1 121 ? -1.811 1.784 -11.679 1.00 98.38 121 ASP A N 1
ATOM 987 C CA . ASP A 1 121 ? -1.618 2.870 -10.721 1.00 98.38 121 ASP A CA 1
ATOM 988 C C . ASP A 1 121 ? -0.184 2.902 -10.172 1.00 98.38 121 ASP A C 1
ATOM 990 O O . ASP A 1 121 ? 0.387 3.981 -10.006 1.00 98.38 121 ASP A O 1
ATOM 994 N N . MET A 1 122 ? 0.429 1.735 -9.951 1.00 97.50 122 MET A N 1
ATOM 995 C CA . MET A 1 122 ? 1.736 1.638 -9.297 1.00 97.50 122 MET A CA 1
ATOM 996 C C . MET A 1 122 ? 2.932 1.689 -10.262 1.00 97.50 122 MET A C 1
ATOM 998 O O . MET A 1 122 ? 3.989 2.214 -9.903 1.00 97.50 122 MET A O 1
ATOM 1002 N N . PHE A 1 123 ? 2.793 1.163 -11.485 1.00 98.56 123 PHE A N 1
ATOM 1003 C CA . PHE A 1 123 ? 3.909 1.054 -12.437 1.00 98.56 123 PHE A CA 1
ATOM 1004 C C . PHE A 1 123 ? 3.818 2.056 -13.583 1.00 98.56 123 PHE A C 1
ATOM 1006 O O . PHE A 1 123 ? 4.826 2.651 -13.966 1.00 98.56 123 PHE A O 1
ATOM 1013 N N . GLU A 1 124 ? 2.626 2.225 -14.148 1.00 98.50 124 GLU A N 1
ATOM 1014 C CA . GLU A 1 124 ? 2.435 2.947 -15.412 1.00 98.50 124 GLU A CA 1
ATOM 1015 C C . GLU A 1 124 ? 2.184 4.435 -15.207 1.00 98.50 124 GLU A C 1
ATOM 1017 O O . GLU A 1 124 ? 2.263 5.221 -16.150 1.00 98.50 124 GLU A O 1
ATOM 1022 N N . THR A 1 125 ? 1.885 4.834 -13.972 1.00 98.56 125 THR A N 1
ATOM 1023 C CA . THR A 1 125 ? 1.441 6.185 -13.654 1.00 98.56 125 THR A CA 1
ATOM 1024 C C . THR A 1 125 ? 2.083 6.713 -12.373 1.00 98.56 125 THR A C 1
ATOM 1026 O O . THR A 1 125 ? 2.864 6.037 -11.693 1.00 98.56 125 THR A O 1
ATOM 1029 N N . ILE A 1 126 ? 1.802 7.978 -12.065 1.00 98.38 126 ILE A N 1
ATOM 1030 C CA . ILE A 1 126 ? 2.209 8.614 -10.818 1.00 98.38 126 ILE A CA 1
ATOM 1031 C C . ILE A 1 126 ? 0.957 8.782 -9.963 1.00 98.38 126 ILE A C 1
ATOM 1033 O O . ILE A 1 126 ? 0.267 9.797 -10.037 1.00 98.38 126 ILE A O 1
ATOM 1037 N N . THR A 1 127 ? 0.633 7.738 -9.206 1.00 98.44 127 THR A N 1
ATOM 1038 C CA . THR A 1 127 ? -0.555 7.702 -8.350 1.00 98.44 127 THR A CA 1
ATOM 1039 C C . THR A 1 127 ? -0.175 7.960 -6.900 1.00 98.44 127 THR A C 1
ATOM 1041 O O . THR A 1 127 ? 0.793 7.391 -6.393 1.00 98.44 127 THR A O 1
ATOM 1044 N N . LEU A 1 128 ? -0.937 8.836 -6.254 1.00 98.25 128 LEU A N 1
ATOM 1045 C CA . LEU A 1 128 ? -0.775 9.230 -4.860 1.00 98.25 128 LEU A CA 1
ATOM 1046 C C . LEU A 1 128 ? -2.113 9.075 -4.144 1.00 98.25 128 LEU A C 1
ATOM 1048 O O . LEU A 1 128 ? -3.173 9.260 -4.746 1.00 98.25 128 LEU A O 1
ATOM 1052 N N . PHE A 1 129 ? -2.051 8.735 -2.866 1.00 98.12 129 PHE A N 1
ATOM 1053 C CA . PHE A 1 129 ? -3.219 8.539 -2.022 1.00 98.12 129 PHE A CA 1
ATOM 1054 C C . PHE A 1 129 ? -3.266 9.590 -0.915 1.00 98.12 129 PHE A C 1
ATOM 1056 O O . PHE A 1 129 ? -2.242 10.148 -0.517 1.00 98.12 129 PHE A O 1
ATOM 1063 N N . GLU A 1 130 ? -4.478 9.838 -0.436 1.00 96.94 130 GLU A N 1
ATOM 1064 C CA . GLU A 1 130 ? -4.743 10.572 0.797 1.00 96.94 130 GLU A CA 1
ATOM 1065 C C . GLU A 1 130 ? -5.753 9.760 1.599 1.00 96.94 130 GLU A C 1
ATOM 1067 O O . GLU A 1 130 ? -6.963 9.850 1.373 1.00 96.94 130 GLU A O 1
ATOM 1072 N N . ASN A 1 131 ? -5.259 8.896 2.474 1.00 97.50 131 ASN A N 1
ATOM 1073 C CA . ASN A 1 131 ? -6.072 8.120 3.390 1.00 97.50 131 ASN A CA 1
ATOM 1074 C C . ASN A 1 131 ? -5.982 8.751 4.766 1.00 97.50 131 ASN A C 1
ATOM 1076 O O . ASN A 1 131 ? -4.915 9.139 5.202 1.00 97.50 131 ASN A O 1
ATOM 1080 N N . GLN A 1 132 ? -7.107 8.821 5.461 1.00 97.88 132 GLN A N 1
ATOM 1081 C CA . GLN A 1 132 ? -7.152 9.414 6.782 1.00 97.88 132 GLN A CA 1
ATOM 1082 C C . GLN A 1 132 ? -8.201 8.712 7.624 1.00 97.88 132 GLN A C 1
ATOM 1084 O O . GLN A 1 132 ? -9.346 8.522 7.200 1.00 97.88 132 GLN A O 1
ATOM 1089 N N . LEU A 1 133 ? -7.841 8.365 8.854 1.00 98.06 133 LEU A N 1
ATOM 1090 C CA . LEU A 1 133 ? -8.815 7.923 9.838 1.00 98.06 133 LEU A CA 1
ATOM 1091 C C . LEU A 1 133 ? -9.359 9.153 10.574 1.00 98.06 133 LEU A C 1
ATOM 1093 O O . LEU A 1 133 ? -8.676 9.744 11.403 1.00 98.06 133 LEU A O 1
ATOM 1097 N N . ASP A 1 134 ? -10.595 9.564 10.290 1.00 97.62 134 ASP A N 1
ATOM 1098 C CA . ASP A 1 134 ? -11.204 10.722 10.957 1.00 97.62 134 ASP A CA 1
ATOM 1099 C C . ASP A 1 134 ? -11.554 10.389 12.412 1.00 97.62 134 ASP A C 1
ATOM 1101 O O . ASP A 1 134 ? -11.185 11.129 13.325 1.00 97.62 134 ASP A O 1
ATOM 1105 N N . GLU A 1 135 ? -12.225 9.259 12.630 1.00 97.94 135 GLU A N 1
ATOM 1106 C CA . GLU A 1 135 ? -12.777 8.854 13.923 1.00 97.94 135 GLU A CA 1
ATOM 1107 C C . GLU A 1 135 ? -12.703 7.332 14.090 1.00 97.94 135 GLU A C 1
ATOM 1109 O O . GLU A 1 135 ? -12.989 6.583 13.153 1.00 97.94 135 GLU A O 1
ATOM 1114 N N . ALA A 1 136 ? -12.383 6.875 15.301 1.00 98.12 136 ALA A N 1
ATOM 1115 C CA . ALA A 1 136 ? -12.469 5.474 15.684 1.00 98.12 136 ALA A CA 1
ATOM 1116 C C . ALA A 1 136 ? -13.054 5.343 17.091 1.00 98.12 136 ALA A C 1
ATOM 1118 O O . ALA A 1 136 ? -12.469 5.820 18.065 1.00 98.12 136 ALA A O 1
ATOM 1119 N N . THR A 1 137 ? -14.195 4.669 17.199 1.00 98.62 137 THR A N 1
ATOM 1120 C CA . THR A 1 137 ? -14.873 4.429 18.476 1.00 98.62 137 THR A CA 1
ATOM 1121 C C . THR A 1 137 ? -15.184 2.956 18.675 1.00 98.62 137 THR A C 1
ATOM 1123 O O . THR A 1 137 ? -15.287 2.188 17.713 1.00 98.62 137 THR A O 1
ATOM 1126 N N . TYR A 1 138 ? -15.329 2.539 19.931 1.00 98.50 138 TYR A N 1
ATOM 1127 C CA . TYR A 1 138 ? -15.811 1.211 20.274 1.00 98.50 138 TYR A CA 1
ATOM 1128 C C . TYR A 1 138 ? -16.914 1.243 21.326 1.00 98.50 138 TYR A C 1
ATOM 1130 O O . TYR A 1 138 ? -16.909 2.071 22.231 1.00 98.50 138 TYR A O 1
ATOM 1138 N N . THR A 1 139 ? -17.813 0.265 21.251 1.00 98.38 139 THR A N 1
ATOM 1139 C CA . THR A 1 139 ? -18.794 -0.040 22.298 1.00 98.38 139 THR A CA 1
ATOM 1140 C C . THR A 1 139 ? -18.682 -1.508 22.690 1.00 98.38 139 THR A C 1
ATOM 1142 O O . THR A 1 139 ? -18.549 -2.392 21.835 1.00 98.38 139 THR A O 1
ATOM 1145 N N . GLN A 1 140 ? -18.683 -1.783 23.996 1.00 98.00 140 GLN A N 1
ATOM 1146 C CA . GLN A 1 140 ? -18.700 -3.156 24.491 1.00 98.00 140 GLN A CA 1
ATOM 1147 C C . GLN A 1 140 ? -20.089 -3.759 24.272 1.00 98.00 140 GLN A C 1
ATOM 1149 O O . GLN A 1 140 ? -21.113 -3.122 24.508 1.00 98.00 140 GLN A O 1
ATOM 1154 N N . ARG A 1 141 ? -20.118 -4.998 23.797 1.00 97.69 141 ARG A N 1
ATOM 1155 C CA . ARG A 1 141 ? -21.334 -5.755 23.516 1.00 97.69 141 ARG A CA 1
ATOM 1156 C C . ARG A 1 141 ? -21.704 -6.643 24.713 1.00 97.69 141 ARG A C 1
ATOM 1158 O O . ARG A 1 141 ? -20.813 -7.028 25.473 1.00 97.69 141 ARG A O 1
ATOM 1165 N N . PRO A 1 142 ? -22.980 -7.060 24.842 1.00 97.31 142 PRO A N 1
ATOM 1166 C CA . PRO A 1 142 ? -23.406 -7.993 25.892 1.00 97.31 142 PRO A CA 1
ATOM 1167 C C . PRO A 1 142 ? -22.682 -9.348 25.860 1.00 97.31 142 PRO A C 1
ATOM 1169 O O . PRO A 1 142 ? -22.521 -9.986 26.892 1.00 97.31 142 PRO A O 1
ATOM 1172 N N . ASP A 1 143 ? -22.214 -9.775 24.682 1.00 96.75 143 ASP A N 1
ATOM 1173 C CA . ASP A 1 143 ? -21.451 -11.015 24.471 1.00 96.75 143 ASP A CA 1
ATOM 1174 C C . ASP A 1 143 ? -19.957 -10.897 24.851 1.00 96.75 143 ASP A C 1
ATOM 1176 O O . ASP A 1 143 ? -19.177 -11.815 24.596 1.00 96.75 143 ASP A O 1
ATOM 1180 N N . GLY A 1 144 ? -19.538 -9.764 25.427 1.00 96.62 144 GLY A N 1
ATOM 1181 C CA . GLY A 1 144 ? -18.156 -9.491 25.824 1.00 96.62 144 GLY A CA 1
ATOM 1182 C C . GLY A 1 144 ? -17.230 -9.053 24.683 1.00 96.62 144 GLY A C 1
ATOM 1183 O O . GLY A 1 144 ? -16.078 -8.710 24.945 1.00 96.62 144 GLY A O 1
ATOM 1184 N N . LYS A 1 145 ? -17.708 -9.026 23.431 1.00 98.19 145 LYS A N 1
ATOM 1185 C CA . LYS A 1 145 ? -16.957 -8.506 22.276 1.00 98.19 145 LYS A CA 1
ATOM 1186 C C . LYS A 1 145 ? -17.109 -6.988 22.163 1.00 98.19 145 LYS A C 1
ATOM 1188 O O . LYS A 1 145 ? -17.811 -6.351 22.944 1.00 98.19 145 LYS A O 1
ATOM 1193 N N . TYR A 1 146 ? -16.475 -6.398 21.154 1.00 98.56 146 TYR A N 1
ATOM 1194 C CA . TYR A 1 146 ? -16.507 -4.956 20.918 1.00 98.56 146 TYR A CA 1
ATOM 1195 C C . TYR A 1 146 ? -16.961 -4.659 19.492 1.00 98.56 146 TYR A C 1
ATOM 1197 O O . TYR A 1 146 ? -16.393 -5.194 18.538 1.00 98.56 146 TYR A O 1
ATOM 1205 N N . ASN A 1 147 ? -17.979 -3.810 19.346 1.00 98.44 147 ASN A N 1
ATOM 1206 C CA . ASN A 1 147 ? -18.287 -3.165 18.072 1.00 98.44 147 ASN A CA 1
ATOM 1207 C C . ASN A 1 147 ? -17.310 -2.007 17.895 1.00 98.44 147 ASN A C 1
ATOM 1209 O O . ASN A 1 147 ? -17.210 -1.170 18.785 1.00 98.44 147 ASN A O 1
ATOM 1213 N N . VAL A 1 148 ? -16.623 -1.944 16.761 1.00 98.69 148 VAL A N 1
ATOM 1214 C CA . VAL A 1 148 ? -15.694 -0.866 16.413 1.00 98.69 148 VAL A CA 1
ATOM 1215 C C . VAL A 1 148 ? -16.235 -0.144 15.200 1.00 98.69 148 VAL A C 1
ATOM 1217 O O . VAL A 1 148 ? -16.448 -0.773 14.163 1.00 98.69 148 VAL A O 1
ATOM 1220 N N . ARG A 1 149 ? -16.454 1.162 15.329 1.00 98.69 149 ARG A N 1
ATOM 1221 C CA . ARG A 1 149 ? -16.923 2.033 14.256 1.00 98.69 149 ARG A CA 1
ATOM 1222 C C . ARG A 1 149 ? -15.784 2.946 13.825 1.00 98.69 149 ARG A C 1
ATOM 1224 O O . ARG A 1 149 ? -15.200 3.641 14.650 1.00 98.69 149 ARG A O 1
ATOM 1231 N N . LEU A 1 150 ? -15.490 2.943 12.530 1.00 98.69 150 LEU A N 1
ATOM 1232 C CA . LEU A 1 150 ? -14.453 3.765 11.917 1.00 98.69 150 LEU A CA 1
ATOM 1233 C C . LEU A 1 150 ? -15.106 4.724 10.923 1.00 98.69 150 LEU A C 1
ATOM 1235 O O . LEU A 1 150 ? -15.839 4.276 10.042 1.00 98.69 150 LEU A O 1
ATOM 1239 N N . THR A 1 151 ? -14.822 6.017 11.039 1.00 98.62 151 THR A N 1
ATOM 1240 C CA . THR A 1 151 ? -15.097 7.006 9.991 1.00 98.62 151 THR A CA 1
ATOM 1241 C C . THR A 1 151 ? -13.767 7.344 9.336 1.00 98.62 151 THR A C 1
ATOM 1243 O O . THR A 1 151 ? -12.856 7.808 10.018 1.00 98.62 151 THR A O 1
ATOM 1246 N N . LEU A 1 152 ? -13.642 7.118 8.031 1.00 98.00 152 LEU A N 1
ATOM 1247 C CA . LEU A 1 152 ? -12.412 7.377 7.285 1.00 98.00 152 LEU A CA 1
ATOM 1248 C C . LEU A 1 152 ? -12.678 8.206 6.035 1.00 98.00 152 LEU A C 1
ATOM 1250 O O . LEU A 1 152 ? -13.790 8.195 5.490 1.00 98.00 152 LEU A O 1
ATOM 1254 N N . ARG A 1 153 ? -11.631 8.881 5.572 1.00 98.12 153 ARG A N 1
ATOM 1255 C CA . ARG A 1 153 ? -11.556 9.508 4.259 1.00 98.12 153 ARG A CA 1
ATOM 1256 C C . ARG A 1 153 ? -10.478 8.841 3.421 1.00 98.12 153 ARG A C 1
ATOM 1258 O O . ARG A 1 153 ? -9.482 8.362 3.953 1.00 98.12 153 ARG A O 1
ATOM 1265 N N . ALA A 1 154 ? -10.720 8.778 2.122 1.00 97.81 154 ALA A N 1
ATOM 1266 C CA . ALA A 1 154 ? -9.780 8.240 1.156 1.00 97.81 154 ALA A CA 1
ATOM 1267 C C . ALA A 1 154 ? -9.921 9.000 -0.162 1.00 97.81 154 ALA A C 1
ATOM 1269 O O . ALA A 1 154 ? -11.028 9.168 -0.671 1.00 97.81 154 ALA A O 1
ATOM 1270 N N . ALA A 1 155 ? -8.810 9.434 -0.736 1.00 97.75 155 ALA A N 1
ATOM 1271 C CA . ALA A 1 155 ? -8.765 10.016 -2.066 1.00 97.75 155 ALA A CA 1
ATOM 1272 C C . ALA A 1 155 ? -7.602 9.431 -2.864 1.00 97.75 155 ALA A C 1
ATOM 1274 O O . ALA A 1 155 ? -6.615 8.941 -2.309 1.00 97.75 155 ALA A O 1
ATOM 1275 N N . LYS A 1 156 ? -7.745 9.482 -4.188 1.00 98.19 156 LYS A N 1
ATOM 1276 C CA . LYS A 1 156 ? -6.727 9.044 -5.133 1.00 98.19 156 LYS A CA 1
ATOM 1277 C C . LYS A 1 156 ? -6.461 10.159 -6.128 1.00 98.19 156 LYS A C 1
ATOM 1279 O O . LYS A 1 156 ? -7.384 10.703 -6.733 1.00 98.19 156 LYS A O 1
ATOM 1284 N N . MET A 1 157 ? -5.189 10.486 -6.289 1.00 98.38 157 MET A N 1
ATOM 1285 C CA . MET A 1 157 ? -4.712 11.581 -7.116 1.00 98.38 157 MET A CA 1
ATOM 1286 C C . MET A 1 157 ? -3.772 11.030 -8.180 1.00 98.38 157 MET A C 1
ATOM 1288 O O . MET A 1 157 ? -2.940 10.160 -7.912 1.00 98.38 157 MET A O 1
ATOM 1292 N N . ARG A 1 158 ? -3.885 11.559 -9.394 1.00 98.31 158 ARG A N 1
ATOM 1293 C CA . ARG A 1 158 ? -2.962 11.291 -10.490 1.00 98.31 158 ARG A CA 1
ATOM 1294 C C . ARG A 1 158 ? -2.117 12.527 -10.727 1.00 98.31 158 ARG A C 1
ATOM 1296 O O . ARG A 1 158 ? -2.659 13.580 -11.060 1.00 98.31 158 ARG A O 1
ATOM 1303 N N . ALA A 1 159 ? -0.808 12.386 -10.571 1.00 98.06 159 ALA A N 1
ATOM 1304 C CA . ALA A 1 159 ? 0.123 13.437 -10.928 1.00 98.06 159 ALA A CA 1
ATOM 1305 C C . ALA A 1 159 ? 0.601 13.291 -12.377 1.00 98.06 159 ALA A C 1
ATOM 1307 O O . ALA A 1 159 ? 0.803 12.176 -12.869 1.00 98.06 159 ALA A O 1
ATOM 1308 N N . ASP A 1 160 ? 0.812 14.420 -13.042 1.00 97.12 160 ASP A N 1
ATOM 1309 C CA . ASP A 1 160 ? 1.607 14.479 -14.262 1.00 97.12 160 ASP A CA 1
ATOM 1310 C C . ASP A 1 160 ? 3.113 14.548 -13.945 1.00 97.12 160 ASP A C 1
ATOM 1312 O O . ASP A 1 160 ? 3.546 14.510 -12.788 1.00 97.12 160 ASP A O 1
ATOM 1316 N N . SER A 1 161 ? 3.935 14.645 -14.991 1.00 95.94 161 SER A N 1
ATOM 1317 C CA . SER A 1 161 ? 5.389 14.672 -14.849 1.00 95.94 161 SER A CA 1
ATOM 1318 C C . SER A 1 161 ? 5.925 15.952 -14.197 1.00 95.94 161 SER A C 1
ATOM 1320 O O . SER A 1 161 ? 7.053 15.952 -13.717 1.00 95.94 161 SER A O 1
ATOM 1322 N N . LEU A 1 162 ? 5.152 17.041 -14.198 1.00 95.88 162 LEU A N 1
ATOM 1323 C CA . LEU A 1 162 ? 5.501 18.311 -13.552 1.00 95.88 162 LEU A CA 1
ATOM 1324 C C . LEU A 1 162 ? 4.992 18.379 -12.105 1.00 95.88 162 LEU A C 1
ATOM 1326 O O . LEU A 1 162 ? 5.267 19.348 -11.403 1.00 95.88 162 LEU A O 1
ATOM 1330 N N . GLY A 1 163 ? 4.283 17.342 -11.653 1.00 94.44 163 GLY A N 1
ATOM 1331 C CA . GLY A 1 163 ? 3.725 17.259 -10.314 1.00 94.44 163 GLY A CA 1
ATOM 1332 C C . GLY A 1 163 ? 2.335 17.871 -10.182 1.00 94.44 163 GLY A C 1
ATOM 1333 O O . GLY A 1 163 ? 1.849 17.939 -9.058 1.00 94.44 163 GLY A O 1
ATOM 1334 N N . ASN A 1 164 ? 1.672 18.274 -11.274 1.00 96.44 164 ASN A N 1
ATOM 1335 C CA . ASN A 1 164 ? 0.281 18.723 -11.197 1.00 96.44 164 ASN A CA 1
ATOM 1336 C C . ASN A 1 164 ? -0.616 17.529 -10.908 1.00 96.44 164 ASN A C 1
ATOM 1338 O O . ASN A 1 164 ? -0.538 16.511 -11.594 1.00 96.44 164 ASN A O 1
ATOM 1342 N N . GLU A 1 165 ? -1.484 17.661 -9.913 1.00 96.88 165 GLU A N 1
ATOM 1343 C CA . GLU A 1 165 ? -2.275 16.551 -9.405 1.00 96.88 165 GLU A CA 1
ATOM 1344 C C . GLU A 1 165 ? -3.752 16.736 -9.716 1.00 96.88 165 GLU A C 1
ATOM 1346 O O . GLU A 1 165 ? -4.329 17.799 -9.497 1.00 96.88 165 GLU A O 1
ATOM 1351 N N . THR A 1 166 ? -4.374 15.670 -10.202 1.00 98.12 166 THR A N 1
ATOM 1352 C CA . THR A 1 166 ? -5.791 15.642 -10.553 1.00 98.12 166 THR A CA 1
ATOM 1353 C C . THR A 1 166 ? -6.490 14.527 -9.779 1.00 98.12 166 THR A C 1
ATOM 1355 O O . THR A 1 166 ? -5.978 13.404 -9.749 1.00 98.12 166 THR A O 1
ATOM 1358 N N . PRO A 1 167 ? -7.638 14.795 -9.133 1.00 97.75 167 PRO A N 1
ATOM 1359 C CA . PRO A 1 167 ? -8.430 13.743 -8.513 1.00 97.75 167 PRO A CA 1
ATOM 1360 C C . PRO A 1 167 ? -8.871 12.702 -9.541 1.00 97.75 167 PRO A C 1
ATOM 1362 O O . PRO A 1 167 ? -9.331 13.050 -10.630 1.00 97.75 167 PRO A O 1
ATOM 1365 N N . ILE A 1 168 ? -8.773 11.426 -9.176 1.00 97.50 168 ILE A N 1
ATOM 1366 C CA . ILE A 1 168 ? -9.298 10.309 -9.963 1.00 97.50 168 ILE A CA 1
ATOM 1367 C C . ILE A 1 168 ? -10.229 9.450 -9.109 1.00 97.50 168 ILE A C 1
ATOM 1369 O O . ILE A 1 168 ? -10.166 9.458 -7.881 1.00 97.50 168 ILE A O 1
ATOM 1373 N N . ALA A 1 169 ? -11.122 8.709 -9.766 1.00 96.19 169 ALA A N 1
ATOM 1374 C CA . ALA A 1 169 ? -12.094 7.874 -9.073 1.00 96.19 169 ALA A CA 1
ATOM 1375 C C . ALA A 1 169 ? -11.400 6.836 -8.172 1.00 96.19 169 ALA A C 1
ATOM 1377 O O . ALA A 1 169 ? -10.508 6.104 -8.611 1.00 96.19 169 ALA A O 1
ATOM 1378 N N . LEU A 1 170 ? -11.846 6.769 -6.918 1.00 96.38 170 LEU A N 1
ATOM 1379 C CA . LEU A 1 170 ? -11.421 5.763 -5.954 1.00 96.38 170 LEU A CA 1
ATOM 1380 C C . LEU A 1 170 ? -12.206 4.468 -6.195 1.00 96.38 170 LEU A C 1
ATOM 1382 O O . LEU A 1 170 ? -13.435 4.483 -6.254 1.00 96.38 170 LEU A O 1
ATOM 1386 N N . ALA A 1 171 ? -11.506 3.348 -6.330 1.00 97.12 171 ALA A N 1
ATOM 1387 C CA . ALA A 1 171 ? -12.102 2.019 -6.456 1.00 97.12 171 ALA A CA 1
ATOM 1388 C C . ALA A 1 171 ? -11.121 0.942 -5.970 1.00 97.12 171 ALA A C 1
ATOM 1390 O O . ALA A 1 171 ? -10.938 -0.095 -6.612 1.00 97.12 171 ALA A O 1
ATOM 1391 N N . ASP A 1 172 ? -10.481 1.203 -4.835 1.00 97.88 172 ASP A N 1
ATOM 1392 C CA . ASP A 1 172 ? -9.229 0.573 -4.438 1.00 97.88 172 ASP A CA 1
ATOM 1393 C C . ASP A 1 172 ? -9.424 -0.270 -3.178 1.00 97.88 172 ASP A C 1
ATOM 1395 O O . ASP A 1 172 ? -10.097 0.128 -2.228 1.00 97.88 172 ASP A O 1
ATOM 1399 N N . TYR A 1 173 ? -8.838 -1.462 -3.163 1.00 98.31 173 TYR A N 1
ATOM 1400 C CA . TYR A 1 173 ? -8.707 -2.254 -1.946 1.00 98.31 173 TYR A CA 1
ATOM 1401 C C . TYR A 1 173 ? -7.646 -1.632 -1.039 1.00 98.31 173 TYR A C 1
ATOM 1403 O O . TYR A 1 173 ? -6.501 -1.523 -1.445 1.00 98.31 173 TYR A O 1
ATOM 1411 N N . VAL A 1 174 ? -8.001 -1.277 0.192 1.00 98.31 174 VAL A N 1
ATOM 1412 C CA . VAL A 1 174 ? -7.085 -0.667 1.168 1.00 98.31 174 VAL A CA 1
ATOM 1413 C C . VAL A 1 174 ? -7.096 -1.491 2.450 1.00 98.31 174 VAL A C 1
ATOM 1415 O O . VAL A 1 174 ? -8.149 -1.984 2.859 1.00 98.31 174 VAL A O 1
ATOM 1418 N N . ASP A 1 175 ? -5.934 -1.688 3.074 1.00 98.00 175 ASP A N 1
ATOM 1419 C CA . ASP A 1 175 ? -5.852 -2.409 4.346 1.00 98.00 175 ASP A CA 1
ATOM 1420 C C . ASP A 1 175 ? -6.538 -1.613 5.460 1.00 98.00 175 ASP A C 1
ATOM 1422 O O . ASP A 1 175 ? -6.211 -0.455 5.699 1.00 98.00 175 ASP A O 1
ATOM 1426 N N . ILE A 1 176 ? -7.464 -2.256 6.168 1.00 98.56 176 ILE A N 1
ATOM 1427 C CA . ILE A 1 176 ? -8.082 -1.735 7.386 1.00 98.56 176 ILE A CA 1
ATOM 1428 C C . ILE A 1 176 ? -7.617 -2.592 8.557 1.00 98.56 176 ILE A C 1
ATOM 1430 O O . ILE A 1 176 ? -7.815 -3.812 8.562 1.00 98.56 176 ILE A O 1
ATOM 1434 N N . GLY A 1 177 ? -7.003 -1.948 9.548 1.00 97.75 177 GLY A N 1
ATOM 1435 C CA . GLY A 1 177 ? -6.470 -2.590 10.746 1.00 97.75 177 GLY A CA 1
ATOM 1436 C C . GLY A 1 177 ? -7.169 -2.125 12.020 1.00 97.75 177 GLY A C 1
ATOM 1437 O O . GLY A 1 177 ? -7.462 -0.943 12.175 1.00 97.75 177 GLY A O 1
ATOM 1438 N N . ILE A 1 178 ? -7.403 -3.051 12.950 1.00 98.12 178 ILE A N 1
ATOM 1439 C CA . ILE A 1 178 ? -7.789 -2.778 14.340 1.00 98.12 178 ILE A CA 1
ATOM 1440 C C . ILE A 1 178 ? -6.828 -3.555 15.230 1.00 98.12 178 ILE A C 1
ATOM 1442 O O . ILE A 1 178 ? -6.663 -4.765 15.065 1.00 98.12 178 ILE A O 1
ATOM 1446 N N . PHE A 1 179 ? -6.224 -2.870 16.189 1.00 96.12 179 PHE A N 1
ATOM 1447 C CA . PHE A 1 179 ? -5.143 -3.374 17.023 1.00 96.12 179 PHE A CA 1
ATOM 1448 C C . PHE A 1 179 ? -5.524 -3.270 18.499 1.00 96.12 179 PHE A C 1
ATOM 1450 O O . PHE A 1 179 ? -6.211 -2.336 18.923 1.00 96.12 179 PHE A O 1
ATOM 1457 N N . GLY A 1 180 ? -5.104 -4.262 19.281 1.00 95.00 180 GLY A N 1
ATOM 1458 C CA . GLY A 1 180 ? -5.224 -4.238 20.735 1.00 95.00 180 GLY A CA 1
ATOM 1459 C C . GLY A 1 180 ? -4.208 -3.287 21.377 1.00 95.00 180 GLY A C 1
ATOM 1460 O O . GLY A 1 180 ? -3.425 -2.656 20.667 1.00 95.00 180 GLY A O 1
ATOM 1461 N N . PRO A 1 181 ? -4.196 -3.186 22.716 1.00 89.88 181 PRO A N 1
ATOM 1462 C CA . PRO A 1 181 ? -3.235 -2.362 23.437 1.00 89.88 181 PRO A CA 1
ATOM 1463 C C . PRO A 1 181 ? -1.796 -2.719 23.080 1.00 89.88 181 PRO A C 1
ATOM 1465 O O . PRO A 1 181 ? -1.451 -3.896 22.923 1.00 89.88 181 PRO A O 1
ATOM 1468 N N . ASP A 1 182 ? -0.962 -1.692 22.979 1.00 82.62 182 ASP A N 1
ATOM 1469 C CA . ASP A 1 182 ? 0.466 -1.878 22.803 1.00 82.62 182 ASP A CA 1
ATOM 1470 C C . ASP A 1 182 ? 1.090 -2.434 24.088 1.00 82.62 182 ASP A C 1
ATOM 1472 O O . ASP A 1 182 ? 0.748 -2.022 25.198 1.00 82.62 182 ASP A O 1
ATOM 1476 N N . GLN A 1 183 ? 2.014 -3.378 23.936 1.00 70.50 183 GLN A N 1
ATOM 1477 C CA . GLN A 1 183 ? 2.833 -3.871 25.043 1.00 70.50 183 GLN A CA 1
ATOM 1478 C C . GLN A 1 183 ? 4.189 -3.149 25.116 1.00 70.50 183 GLN A C 1
ATOM 1480 O O . GLN A 1 183 ? 4.886 -3.250 26.126 1.00 70.50 183 GLN A O 1
ATOM 1485 N N . ALA A 1 184 ? 4.567 -2.399 24.075 1.00 64.75 184 ALA A N 1
ATOM 1486 C CA . ALA A 1 184 ? 5.799 -1.627 24.011 1.00 64.75 184 ALA A CA 1
ATOM 1487 C C . ALA A 1 184 ? 5.582 -0.180 24.491 1.00 64.75 184 ALA A C 1
ATOM 1489 O O . ALA A 1 184 ? 4.680 0.520 24.051 1.00 64.75 184 ALA A O 1
ATOM 1490 N N . LYS A 1 185 ? 6.458 0.312 25.377 1.00 56.91 185 LYS A N 1
ATOM 1491 C CA . LYS A 1 185 ? 6.373 1.667 25.964 1.00 56.91 185 LYS A CA 1
ATOM 1492 C C . LYS A 1 185 ? 6.848 2.811 25.043 1.00 56.91 185 LYS A C 1
ATOM 1494 O O . LYS A 1 185 ? 6.978 3.934 25.517 1.00 56.91 185 LYS A O 1
ATOM 1499 N N . LYS A 1 186 ? 7.205 2.542 23.781 1.00 63.72 186 LYS A N 1
ATOM 1500 C CA . LYS A 1 186 ? 7.884 3.504 22.885 1.00 63.72 186 LYS A CA 1
ATOM 1501 C C . LYS A 1 186 ? 7.391 3.399 21.440 1.00 63.72 186 LYS A C 1
ATOM 1503 O O . LYS A 1 186 ? 8.173 3.063 20.552 1.00 63.72 186 LYS A O 1
ATOM 1508 N N . THR A 1 187 ? 6.108 3.634 21.214 1.00 72.00 187 THR A N 1
ATOM 1509 C CA . THR A 1 187 ? 5.562 3.767 19.859 1.00 72.00 187 THR A CA 1
ATOM 1510 C C . THR A 1 187 ? 4.934 5.135 19.698 1.00 72.00 187 THR A C 1
ATOM 1512 O O . THR A 1 187 ? 4.472 5.733 20.670 1.00 72.00 187 THR A O 1
ATOM 1515 N N . GLU A 1 188 ? 4.980 5.645 18.476 1.00 80.69 188 GLU A N 1
ATOM 1516 C CA . GLU A 1 188 ? 4.355 6.913 18.129 1.00 80.69 188 GLU A CA 1
ATOM 1517 C C . GLU A 1 188 ? 2.833 6.724 18.018 1.00 80.69 188 GLU A C 1
ATOM 1519 O O . GLU A 1 188 ? 2.331 5.615 17.790 1.00 80.69 188 GLU A O 1
ATOM 1524 N N . ASP A 1 189 ? 2.061 7.802 18.149 1.00 80.56 189 ASP A N 1
ATOM 1525 C CA . ASP A 1 189 ? 0.592 7.722 18.098 1.00 80.56 189 ASP A CA 1
ATOM 1526 C C . ASP A 1 189 ? 0.077 7.176 16.756 1.00 80.56 189 ASP A C 1
ATOM 1528 O O . ASP A 1 189 ? -0.903 6.428 16.722 1.00 80.56 189 ASP A O 1
ATOM 1532 N N . TYR A 1 190 ? 0.803 7.465 15.675 1.00 84.19 190 TYR A N 1
ATOM 1533 C CA . TYR A 1 190 ? 0.519 7.020 14.310 1.00 84.1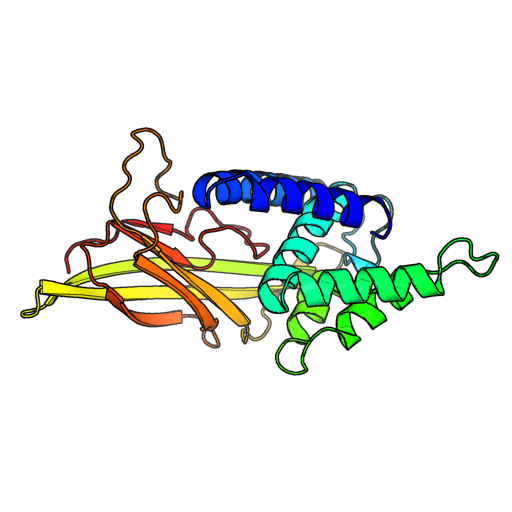9 190 TYR A CA 1
ATOM 1534 C C . TYR A 1 190 ? 1.112 5.638 13.964 1.00 84.19 190 TYR A C 1
ATOM 1536 O O . TYR A 1 190 ? 0.935 5.139 12.851 1.00 84.19 190 TYR A O 1
ATOM 1544 N N . ASP A 1 191 ? 1.801 4.978 14.902 1.00 87.38 191 ASP A N 1
ATOM 1545 C CA . ASP A 1 191 ? 2.236 3.592 14.719 1.00 87.38 191 ASP A CA 1
ATOM 1546 C C . ASP A 1 191 ? 1.057 2.633 14.938 1.00 87.38 191 ASP A C 1
ATOM 1548 O O . ASP A 1 191 ? 0.345 2.705 15.945 1.00 87.38 191 ASP A O 1
ATOM 1552 N N . ALA A 1 192 ? 0.890 1.670 14.035 1.00 87.12 192 ALA A N 1
ATOM 1553 C CA . ALA A 1 192 ? -0.051 0.564 14.147 1.00 87.12 192 ALA A CA 1
ATOM 1554 C C . ALA A 1 192 ? 0.527 -0.534 15.053 1.00 87.12 192 ALA A C 1
ATOM 1556 O O . ALA A 1 192 ? 0.815 -1.661 14.634 1.00 87.12 192 ALA A O 1
ATOM 1557 N N . SER A 1 193 ? 0.750 -0.156 16.310 1.00 82.31 193 SER A N 1
ATOM 1558 C CA . SER A 1 193 ? 1.317 -1.003 17.348 1.00 82.31 193 SER A CA 1
ATOM 1559 C C . SER A 1 193 ? 0.251 -1.830 18.075 1.00 82.31 193 SER A C 1
ATOM 1561 O O . SER A 1 193 ? -0.939 -1.515 18.055 1.00 82.31 193 SER A O 1
ATOM 1563 N N . GLY A 1 194 ? 0.683 -2.926 18.702 1.00 87.94 194 GLY A N 1
ATOM 1564 C CA . GLY A 1 194 ? -0.205 -3.903 19.333 1.00 87.94 194 GLY A CA 1
ATOM 1565 C C . GLY A 1 194 ? -0.594 -5.071 18.420 1.00 87.94 194 GLY A C 1
ATOM 1566 O O . GLY A 1 194 ? -0.336 -5.098 17.215 1.00 87.94 194 GLY A O 1
ATOM 1567 N N . LYS A 1 195 ? -1.197 -6.101 19.020 1.00 91.69 195 LYS A N 1
ATOM 1568 C CA . LYS A 1 195 ? -1.621 -7.303 18.291 1.00 91.69 195 LYS A CA 1
ATOM 1569 C C . LYS A 1 195 ? -2.804 -6.967 17.368 1.00 91.69 195 LYS A C 1
ATOM 1571 O O . LYS A 1 195 ? -3.793 -6.424 17.868 1.00 91.69 195 LYS A O 1
ATOM 1576 N N . PRO A 1 196 ? -2.773 -7.342 16.075 1.00 94.75 196 PRO A N 1
ATOM 1577 C CA . PRO A 1 196 ? -3.934 -7.204 15.203 1.00 94.75 196 PRO A CA 1
ATOM 1578 C C . PRO A 1 196 ? -5.119 -8.022 15.732 1.00 94.75 196 PRO A C 1
ATOM 1580 O O . PRO A 1 196 ? -5.018 -9.231 15.944 1.00 94.75 196 PRO A O 1
ATOM 1583 N N . LEU A 1 197 ? -6.247 -7.352 15.947 1.00 96.81 197 LEU A N 1
ATOM 1584 C CA . LEU A 1 197 ? -7.551 -7.950 16.252 1.00 96.81 197 LEU A CA 1
ATOM 1585 C C . LEU A 1 197 ? -8.385 -8.127 14.979 1.00 96.81 197 LEU A C 1
ATOM 1587 O O . LEU A 1 197 ? -9.219 -9.025 14.891 1.00 96.81 197 LEU A O 1
ATOM 1591 N N . PHE A 1 198 ? -8.141 -7.262 13.996 1.00 97.62 198 PHE A N 1
ATOM 1592 C CA . PHE A 1 198 ? -8.685 -7.319 12.649 1.00 97.62 198 PHE A CA 1
ATOM 1593 C C . PHE A 1 198 ? -7.656 -6.725 11.686 1.00 97.62 198 PHE A C 1
ATOM 1595 O O . PHE A 1 198 ? -7.065 -5.690 11.983 1.00 97.62 198 PHE A O 1
ATOM 1602 N N . PHE A 1 199 ? -7.444 -7.364 10.540 1.00 96.88 199 PHE A N 1
ATOM 1603 C CA . PHE A 1 199 ? -6.615 -6.816 9.470 1.00 96.88 199 PHE A CA 1
ATOM 1604 C C . PHE A 1 199 ? -7.074 -7.397 8.135 1.00 96.88 199 PHE A C 1
ATOM 1606 O O . PHE A 1 199 ? -6.865 -8.584 7.878 1.00 96.88 199 PHE A O 1
ATOM 1613 N N . LYS A 1 200 ? -7.763 -6.602 7.312 1.00 97.56 200 LYS A N 1
ATOM 1614 C CA . LYS A 1 200 ? -8.252 -7.039 5.995 1.00 97.56 200 LYS A CA 1
ATOM 1615 C C . LYS A 1 200 ? -8.301 -5.887 5.005 1.00 97.56 200 LYS A C 1
ATOM 1617 O O . LYS A 1 200 ? -8.593 -4.756 5.382 1.00 97.56 200 LYS A O 1
ATOM 1622 N N . LYS A 1 201 ? -8.134 -6.217 3.724 1.00 97.69 201 LYS A N 1
ATOM 1623 C CA . LYS A 1 201 ? -8.427 -5.306 2.616 1.00 97.69 201 LYS A CA 1
ATOM 1624 C C . LYS A 1 201 ? -9.927 -5.059 2.499 1.00 97.69 201 LYS A C 1
ATOM 1626 O O . LYS A 1 201 ? -10.710 -6.008 2.443 1.00 97.69 201 LYS A O 1
ATOM 1631 N N . VAL A 1 202 ? -10.316 -3.793 2.406 1.00 98.19 202 VAL A N 1
ATOM 1632 C CA . VAL A 1 202 ? -11.686 -3.345 2.131 1.00 98.19 202 VAL A CA 1
ATOM 1633 C C . VAL A 1 202 ? -11.660 -2.485 0.876 1.00 98.19 202 VAL A C 1
ATOM 1635 O O . VAL A 1 202 ? -10.795 -1.627 0.737 1.00 98.19 202 VAL A O 1
ATOM 1638 N N . LYS A 1 203 ? -12.593 -2.718 -0.053 1.00 97.81 203 LYS A N 1
ATOM 1639 C CA . LYS A 1 203 ? -12.699 -1.893 -1.260 1.00 97.81 203 LYS A CA 1
ATOM 1640 C C . LYS A 1 203 ? -13.365 -0.564 -0.920 1.00 97.81 203 LYS A C 1
ATOM 1642 O O . LYS A 1 203 ? -14.539 -0.546 -0.553 1.00 97.81 203 LYS A O 1
ATOM 1647 N N . LEU A 1 204 ? -12.628 0.528 -1.063 1.00 98.06 204 LEU A N 1
ATOM 1648 C CA . LEU A 1 204 ? -13.126 1.884 -0.886 1.00 98.06 204 LEU A CA 1
ATOM 1649 C C . LEU A 1 204 ? -13.520 2.454 -2.250 1.00 98.06 204 LEU A C 1
ATOM 1651 O O . LEU A 1 204 ? -12.785 2.330 -3.227 1.00 98.06 204 LEU A O 1
ATOM 1655 N N . THR A 1 205 ? -14.712 3.041 -2.323 1.00 97.44 205 THR A N 1
ATOM 1656 C CA . THR A 1 205 ? -15.266 3.628 -3.562 1.00 97.44 205 THR A CA 1
ATOM 1657 C C . THR A 1 205 ? -15.801 5.043 -3.365 1.00 97.44 205 THR A C 1
ATOM 1659 O O . THR A 1 205 ? -16.235 5.683 -4.317 1.00 97.44 205 THR A O 1
ATOM 1662 N N . GLN A 1 206 ? -15.793 5.528 -2.123 1.00 97.12 206 GLN A N 1
ATOM 1663 C CA . GLN A 1 206 ? -16.356 6.812 -1.729 1.00 97.12 206 GLN A CA 1
ATOM 1664 C C . GLN A 1 206 ? -15.309 7.614 -0.955 1.00 97.12 206 GLN A C 1
ATOM 1666 O O . GLN A 1 206 ? -14.612 7.021 -0.125 1.00 97.12 206 GLN A O 1
ATOM 1671 N N . PRO A 1 207 ? -15.240 8.947 -1.147 1.00 96.12 207 PRO A N 1
ATOM 1672 C CA . PRO A 1 207 ? -14.278 9.792 -0.447 1.00 96.12 207 PRO A CA 1
ATOM 1673 C C . PRO A 1 207 ? -14.381 9.740 1.075 1.00 96.12 207 PRO A C 1
ATOM 1675 O O . PRO A 1 207 ? -13.394 9.962 1.764 1.00 96.12 207 PRO A O 1
ATOM 1678 N N . LYS A 1 208 ? -15.575 9.450 1.604 1.00 98.19 208 LYS A N 1
ATOM 1679 C CA . LYS A 1 208 ? -15.837 9.262 3.030 1.00 98.19 208 LYS A CA 1
ATOM 1680 C C . LYS A 1 208 ? -16.617 7.974 3.235 1.00 98.19 208 LYS A C 1
ATOM 1682 O O . LYS A 1 208 ? -17.644 7.766 2.594 1.00 98.19 208 LYS A O 1
ATOM 1687 N N . THR A 1 209 ? -16.138 7.123 4.135 1.00 97.94 209 THR A N 1
ATOM 1688 C CA . THR A 1 209 ? -16.729 5.808 4.402 1.00 97.94 209 THR A CA 1
ATOM 1689 C C . THR A 1 209 ? -16.856 5.587 5.906 1.00 97.94 209 THR A C 1
ATOM 1691 O O . THR A 1 209 ? -15.964 5.945 6.673 1.00 97.94 209 THR A O 1
ATOM 1694 N N . VAL A 1 210 ? -17.966 4.979 6.329 1.00 98.50 210 VAL A N 1
ATOM 1695 C CA . VAL A 1 210 ? -18.139 4.473 7.694 1.00 98.50 210 VAL A CA 1
ATOM 1696 C C . VAL A 1 210 ? -18.096 2.953 7.644 1.00 98.50 210 VAL A C 1
ATOM 1698 O O . VAL A 1 210 ? -18.877 2.333 6.926 1.00 98.50 210 VAL A O 1
ATOM 1701 N N . LEU A 1 211 ? -17.185 2.356 8.405 1.00 98.38 211 LEU A N 1
ATOM 1702 C CA . LEU A 1 211 ? -17.030 0.910 8.518 1.00 98.38 211 LEU A CA 1
ATOM 1703 C C . LEU A 1 211 ? -17.337 0.469 9.946 1.00 98.38 211 LEU A C 1
ATOM 1705 O O . LEU A 1 211 ? -17.083 1.196 10.905 1.00 98.38 211 LEU A O 1
ATOM 1709 N N . THR A 1 212 ? -17.900 -0.726 10.102 1.00 98.19 212 THR A N 1
ATOM 1710 C CA . THR A 1 212 ? -18.163 -1.314 11.419 1.00 98.19 212 THR A CA 1
ATOM 1711 C C . THR A 1 212 ? -17.697 -2.757 11.452 1.00 98.19 212 THR A C 1
ATOM 1713 O O . THR A 1 212 ? -17.997 -3.538 10.551 1.00 98.19 212 THR A O 1
ATOM 1716 N N . PHE A 1 213 ? -16.969 -3.106 12.508 1.00 98.31 213 PHE A N 1
ATOM 1717 C CA . PHE A 1 213 ? -16.392 -4.429 12.711 1.00 98.31 213 PHE A CA 1
ATOM 1718 C C . PHE A 1 213 ? -16.674 -4.927 14.125 1.00 98.31 213 PHE A C 1
ATOM 1720 O O . PHE A 1 213 ? -16.882 -4.136 15.042 1.00 98.31 213 PHE A O 1
ATOM 1727 N N . VAL A 1 214 ? -16.641 -6.245 14.311 1.00 98.38 214 VAL A N 1
ATOM 1728 C CA . VAL A 1 214 ? -16.708 -6.869 15.637 1.00 98.38 214 VAL A CA 1
ATOM 1729 C C . VAL A 1 214 ? -15.363 -7.512 15.939 1.00 98.38 214 VAL A C 1
ATOM 1731 O O . VAL A 1 214 ? -14.890 -8.339 15.159 1.00 98.38 214 VAL A O 1
ATOM 1734 N N . VAL A 1 215 ? -14.762 -7.160 17.075 1.00 98.44 215 VAL A N 1
ATOM 1735 C CA . VAL A 1 215 ? -13.486 -7.726 17.538 1.00 98.44 215 VAL A CA 1
ATOM 1736 C C . VAL A 1 215 ? -13.641 -8.396 18.901 1.00 98.44 215 VAL A C 1
ATOM 1738 O O . VAL A 1 215 ? -14.478 -8.010 19.715 1.00 98.44 215 VAL A O 1
ATOM 1741 N N . ALA A 1 216 ? -12.841 -9.434 19.146 1.00 97.38 216 ALA A N 1
ATOM 1742 C CA . ALA A 1 216 ? -12.959 -10.281 20.336 1.00 97.38 216 ALA A CA 1
ATOM 1743 C C . ALA A 1 216 ? -12.323 -9.687 21.605 1.00 97.38 216 ALA A C 1
ATOM 1745 O O . ALA A 1 216 ? -12.517 -10.214 22.694 1.00 97.38 216 ALA A O 1
ATOM 1746 N N . SER A 1 217 ? -11.533 -8.624 21.478 1.00 96.88 217 SER A N 1
ATOM 1747 C CA . SER A 1 217 ? -10.807 -8.010 22.591 1.00 96.88 217 SER A CA 1
ATOM 1748 C C . SER A 1 217 ? -10.875 -6.496 22.486 1.00 96.88 217 SER A C 1
ATOM 1750 O O . SER A 1 217 ? -11.148 -5.966 21.411 1.00 96.88 217 SER A O 1
ATOM 1752 N N . LYS A 1 218 ? -10.630 -5.804 23.602 1.00 96.81 218 LYS A N 1
ATOM 1753 C CA . LYS A 1 218 ? -10.700 -4.344 23.660 1.00 96.81 218 LYS A CA 1
ATOM 1754 C C . LYS A 1 218 ? -9.736 -3.726 22.630 1.00 96.81 218 LYS A C 1
ATOM 1756 O O . LYS A 1 218 ? -8.536 -3.997 22.719 1.00 96.81 218 LYS A O 1
ATOM 1761 N N . PRO A 1 219 ? -10.223 -2.926 21.667 1.00 97.12 219 PRO A N 1
ATOM 1762 C CA . PRO A 1 219 ? -9.359 -2.247 20.710 1.00 97.12 219 PRO A CA 1
ATOM 1763 C C . PRO A 1 219 ? -8.652 -1.063 21.377 1.00 97.12 219 PRO A C 1
ATOM 1765 O O . PRO A 1 219 ? -9.171 -0.469 22.322 1.00 97.12 219 PRO A O 1
ATOM 1768 N N . ALA A 1 220 ? -7.473 -0.717 20.869 1.00 95.19 220 ALA A N 1
ATOM 1769 C CA . ALA A 1 220 ? -6.710 0.448 21.310 1.00 95.19 220 ALA A CA 1
ATOM 1770 C C . ALA A 1 220 ? -6.352 1.380 20.153 1.00 95.19 220 ALA A C 1
ATOM 1772 O O . ALA A 1 220 ? -6.429 2.592 20.323 1.00 95.19 220 ALA A O 1
ATOM 1773 N N . LYS A 1 221 ? -6.015 0.835 18.978 1.00 95.81 221 LYS A N 1
ATOM 1774 C CA . LYS A 1 221 ? -5.740 1.610 17.760 1.00 95.81 221 LYS A CA 1
ATOM 1775 C C . LYS A 1 221 ? -6.484 1.035 16.559 1.00 95.81 221 LYS A C 1
ATOM 1777 O O . LYS A 1 221 ? -6.800 -0.155 16.522 1.00 95.81 221 LYS A O 1
ATOM 1782 N N . ALA A 1 222 ? -6.755 1.872 15.571 1.00 97.50 222 ALA A N 1
ATOM 1783 C CA . ALA A 1 222 ? -7.253 1.461 14.265 1.00 97.50 222 ALA A CA 1
ATOM 1784 C C . ALA A 1 222 ? -6.573 2.285 13.171 1.00 97.50 222 ALA A C 1
ATOM 1786 O O . ALA A 1 222 ? -6.039 3.355 13.457 1.00 97.50 222 ALA A O 1
ATOM 1787 N N . GLY A 1 223 ? -6.593 1.799 11.930 1.00 97.19 223 GLY A N 1
ATOM 1788 C CA . GLY A 1 223 ? -6.033 2.553 10.816 1.00 97.19 223 GLY A CA 1
ATOM 1789 C C . GLY A 1 223 ? -6.477 2.111 9.429 1.00 97.19 223 GLY A C 1
ATOM 1790 O O . GLY A 1 223 ? -6.939 0.982 9.238 1.00 97.19 223 GLY A O 1
ATOM 1791 N N . VAL A 1 224 ? -6.308 3.027 8.477 1.00 98.12 224 VAL A N 1
ATOM 1792 C CA . VAL A 1 224 ? -6.468 2.848 7.028 1.00 98.12 224 VAL A CA 1
ATOM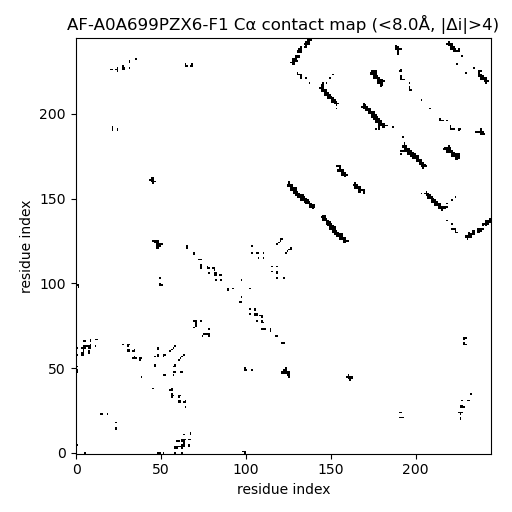 1793 C C . VAL A 1 224 ? -5.090 2.915 6.372 1.00 98.12 224 VAL A C 1
ATOM 1795 O O . VAL A 1 224 ? -4.333 3.835 6.634 1.00 98.12 224 VAL A O 1
ATOM 1798 N N . ASP A 1 225 ? -4.726 1.899 5.593 1.00 97.50 225 ASP A N 1
ATOM 1799 C CA . ASP A 1 225 ? -3.335 1.626 5.199 1.00 97.50 225 ASP A CA 1
ATOM 1800 C C . ASP A 1 225 ? -2.330 1.787 6.367 1.00 97.50 225 ASP A C 1
ATOM 1802 O O . ASP A 1 225 ? -1.370 2.562 6.295 1.00 97.50 225 ASP A O 1
ATOM 1806 N N . PRO A 1 226 ? -2.544 1.069 7.487 1.00 96.06 226 PRO A N 1
ATOM 1807 C CA . PRO A 1 226 ? -1.756 1.250 8.707 1.00 96.06 226 PRO A CA 1
ATOM 1808 C C . PRO A 1 226 ? -0.274 0.883 8.546 1.00 96.06 226 PRO A C 1
ATOM 1810 O O . PRO A 1 226 ? 0.526 1.229 9.405 1.00 96.06 226 PRO A O 1
ATOM 1813 N N . TYR A 1 227 ? 0.102 0.158 7.486 1.00 94.94 227 TYR A N 1
ATOM 1814 C CA . TYR A 1 227 ? 1.480 -0.272 7.221 1.00 94.94 227 TYR A CA 1
ATOM 1815 C C . TYR A 1 227 ? 2.139 0.454 6.040 1.00 94.94 227 TYR A C 1
ATOM 1817 O O . TYR A 1 227 ? 3.217 0.041 5.616 1.00 94.94 227 TYR A O 1
ATOM 1825 N N . HIS A 1 228 ? 1.532 1.542 5.552 1.00 95.31 228 HIS A N 1
ATOM 1826 C CA . HIS A 1 228 ? 2.095 2.428 4.525 1.00 95.31 228 HIS A CA 1
ATOM 1827 C C . HIS A 1 228 ? 2.455 1.689 3.225 1.00 95.31 228 HIS A C 1
ATOM 1829 O O . HIS A 1 228 ? 3.546 1.850 2.673 1.00 95.31 228 HIS A O 1
ATOM 1835 N N . LYS A 1 229 ? 1.557 0.810 2.760 1.00 95.12 229 LYS A N 1
ATOM 1836 C CA . LYS A 1 229 ? 1.736 0.070 1.500 1.00 95.12 229 LYS A CA 1
ATOM 1837 C C . LYS A 1 229 ? 1.340 0.913 0.291 1.00 95.12 229 LYS A C 1
ATOM 1839 O O . LYS A 1 229 ? 1.772 0.615 -0.821 1.00 95.12 229 LYS A O 1
ATOM 1844 N N . LEU A 1 230 ? 0.504 1.927 0.490 1.00 97.25 230 LEU A N 1
ATOM 1845 C CA . LEU A 1 230 ? 0.139 2.901 -0.524 1.00 97.25 230 LEU A CA 1
ATOM 1846 C C . LEU A 1 230 ? 1.028 4.138 -0.398 1.00 97.25 230 LEU A C 1
ATOM 1848 O O . LEU A 1 230 ? 1.540 4.469 0.670 1.00 97.25 230 LEU A O 1
ATOM 1852 N N . ILE A 1 231 ? 1.217 4.828 -1.520 1.00 98.00 231 ILE A N 1
ATOM 1853 C CA . ILE A 1 231 ? 1.999 6.061 -1.563 1.00 98.00 231 ILE A CA 1
ATOM 1854 C C . ILE A 1 231 ? 1.115 7.208 -1.068 1.00 98.00 231 ILE A C 1
ATOM 1856 O O . ILE A 1 231 ? 0.510 7.935 -1.858 1.00 98.00 231 ILE A O 1
ATOM 1860 N N . ASP A 1 232 ? 1.011 7.310 0.253 1.00 97.19 232 ASP A N 1
ATOM 1861 C CA . ASP A 1 232 ? 0.225 8.317 0.955 1.00 97.19 232 ASP A CA 1
ATOM 1862 C C . ASP A 1 232 ? 1.085 9.518 1.355 1.00 97.19 232 ASP A C 1
ATOM 1864 O O . ASP A 1 232 ? 2.139 9.363 1.973 1.00 97.19 232 ASP A O 1
ATOM 1868 N N . ARG A 1 233 ? 0.651 10.732 1.013 1.00 94.56 233 ARG A N 1
ATOM 1869 C CA . ARG A 1 233 ? 1.405 11.951 1.348 1.00 94.56 233 ARG A CA 1
ATOM 1870 C C . ARG A 1 233 ? 1.296 12.356 2.813 1.00 94.56 233 ARG A C 1
ATOM 1872 O O . ARG A 1 233 ? 2.186 13.048 3.302 1.00 94.56 233 ARG A O 1
ATOM 1879 N N . HIS A 1 234 ? 0.226 11.953 3.490 1.00 95.00 234 HIS A N 1
ATOM 1880 C CA . HIS A 1 234 ? -0.108 12.384 4.846 1.00 95.00 234 HIS A CA 1
ATOM 1881 C C . HIS A 1 234 ? -0.258 11.193 5.791 1.00 9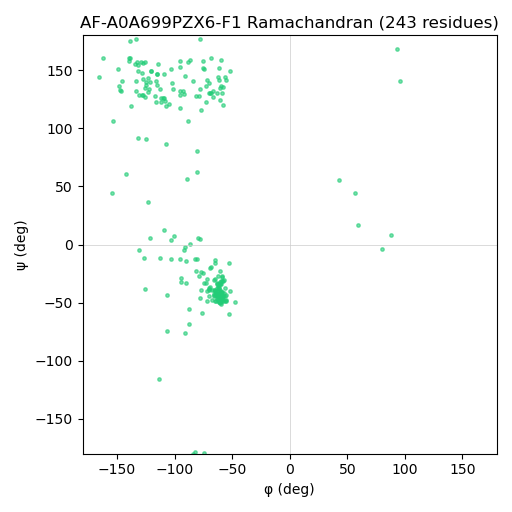5.00 234 HIS A C 1
ATOM 1883 O O . HIS A 1 234 ? -1.033 11.234 6.735 1.00 95.00 234 HIS A O 1
ATOM 1889 N N . TYR A 1 235 ? 0.573 10.168 5.601 1.00 93.69 235 TYR A N 1
ATOM 1890 C CA . TYR A 1 235 ? 0.476 8.875 6.280 1.00 93.69 235 TYR A CA 1
ATOM 1891 C C . TYR A 1 235 ? 0.396 8.908 7.823 1.00 93.69 235 TYR A C 1
ATOM 1893 O O . TYR A 1 235 ? 0.084 7.892 8.446 1.00 93.69 235 TYR A O 1
ATOM 1901 N N . MET A 1 236 ? 0.739 10.029 8.466 1.00 94.50 236 MET A N 1
ATOM 1902 C CA . MET A 1 236 ? 0.676 10.202 9.920 1.00 94.50 236 MET A CA 1
ATOM 1903 C C . MET A 1 236 ? -0.761 10.229 10.459 1.00 94.50 236 MET A C 1
ATOM 1905 O O . MET A 1 236 ? -0.953 9.994 11.648 1.00 94.50 236 MET A O 1
ATOM 1909 N N . ASP A 1 237 ? -1.771 10.494 9.627 1.00 96.44 237 ASP A N 1
ATOM 1910 C CA . ASP A 1 237 ? -3.181 10.484 10.041 1.00 96.44 237 ASP A CA 1
ATOM 1911 C C . ASP A 1 237 ? -3.938 9.196 9.652 1.00 96.44 237 ASP A C 1
ATOM 1913 O O . ASP A 1 237 ? -5.140 9.058 9.918 1.00 96.44 237 ASP A O 1
ATOM 1917 N N . ASN A 1 238 ? -3.209 8.203 9.131 1.00 97.06 238 ASN A N 1
ATOM 1918 C CA . ASN A 1 238 ? -3.717 6.872 8.800 1.00 97.06 238 ASN A CA 1
ATOM 1919 C C . ASN A 1 238 ? -4.181 6.088 10.031 1.00 97.06 238 ASN A C 1
ATOM 1921 O O . ASN A 1 238 ? -5.051 5.224 9.911 1.00 97.06 238 ASN A O 1
ATOM 1925 N N . VAL A 1 239 ? -3.583 6.339 11.200 1.00 96.44 239 VAL A N 1
ATOM 1926 C CA . VAL A 1 239 ? -3.784 5.569 12.436 1.00 96.44 239 VAL A CA 1
ATOM 1927 C C . VAL A 1 239 ? -4.221 6.492 13.568 1.00 96.44 239 VAL A C 1
ATOM 1929 O O . VAL A 1 239 ? -3.670 7.574 13.749 1.00 96.44 239 VAL A O 1
ATOM 1932 N N . LYS A 1 240 ? -5.198 6.045 14.363 1.00 95.19 240 LYS A N 1
ATOM 1933 C CA . LYS A 1 240 ? -5.666 6.744 15.567 1.00 95.19 240 LYS A CA 1
ATOM 1934 C C . LYS A 1 240 ? -5.948 5.784 16.711 1.00 95.19 240 LYS A C 1
ATOM 1936 O O . LYS A 1 240 ? -6.238 4.602 16.503 1.00 95.19 240 LYS A O 1
ATOM 1941 N N . ALA A 1 241 ? -5.924 6.326 17.926 1.00 94.94 241 ALA A N 1
ATOM 1942 C CA . ALA A 1 241 ? -6.479 5.657 19.093 1.00 94.94 241 ALA A CA 1
ATOM 1943 C C . ALA A 1 241 ? -7.993 5.438 18.928 1.00 94.94 241 ALA A C 1
ATOM 1945 O O . ALA A 1 241 ? -8.696 6.280 18.367 1.00 94.94 241 ALA A O 1
ATOM 1946 N N . VAL A 1 242 ? -8.494 4.312 19.434 1.00 96.06 242 VAL A N 1
ATOM 1947 C CA . VAL A 1 242 ? -9.928 4.001 19.454 1.00 96.06 242 VAL A CA 1
ATOM 1948 C C . VAL A 1 242 ? -10.499 4.404 20.809 1.00 96.06 242 VAL A C 1
ATOM 1950 O O . VAL A 1 242 ? -10.111 3.856 21.843 1.00 96.06 242 VAL A O 1
ATOM 1953 N N . ALA A 1 243 ? -11.428 5.355 20.810 1.00 96.38 243 ALA A N 1
ATOM 1954 C CA . ALA A 1 243 ? -12.069 5.848 22.024 1.00 96.38 243 ALA A CA 1
ATOM 1955 C C . ALA A 1 243 ? -13.310 5.018 22.392 1.00 96.38 243 ALA A C 1
ATOM 1957 O O . ALA A 1 243 ? -13.916 4.376 21.535 1.00 96.38 243 ALA A O 1
ATOM 1958 N N . ALA A 1 244 ? -13.708 5.036 23.665 1.00 95.69 244 ALA A N 1
ATOM 1959 C CA . ALA A 1 244 ? -15.036 4.550 24.038 1.00 95.69 244 ALA A CA 1
ATOM 1960 C C . ALA A 1 244 ? -16.095 5.489 23.433 1.00 95.69 244 ALA A C 1
ATOM 1962 O O . ALA A 1 244 ? -15.934 6.708 23.514 1.00 95.69 244 ALA A O 1
ATOM 1963 N N . GLY A 1 245 ? -17.110 4.912 22.787 1.00 87.56 245 GLY A N 1
ATOM 1964 C CA . GLY A 1 245 ? -18.240 5.631 22.191 1.00 87.56 245 GLY A CA 1
ATOM 1965 C C . GLY A 1 245 ? -19.510 5.576 23.023 1.00 87.56 245 GLY A C 1
ATOM 1966 O O . GLY A 1 245 ? -19.512 4.890 24.071 1.00 87.56 245 GLY A O 1
#

InterPro domains:
  IPR027268 Peptidase M4/M1, CTD superfamily [G3DSA:1.10.390.10] (1-130)

Nearest PDB structures (foldseek):
  4qir-assembly1_A  TM=5.543E-01  e=1.072E-05  Neisseria meningitidis MC58
  1zup-assembly1_B  TM=6.089E-01  e=3.311E-01  Thermotoga maritima
  4m4d-assembly2_B  TM=4.813E-01  e=7.763E-01  Mus musculus
  1zup-assembly1_A  TM=6.178E-01  e=2.039E+00  Thermotoga maritima
  4m4d-assembly1_A  TM=4.743E-01  e=1.820E+00  Mus musculus

Mean predicted aligned error: 3.48 Å

Solvent-accessible surface area (backbone atoms only — not comparable to full-atom values): 12944 Å² total; per-residue (Å²): 62,87,60,53,10,53,51,36,24,54,52,53,50,55,45,56,77,74,43,54,70,53,57,40,23,54,55,32,44,53,34,51,52,46,24,54,50,39,62,71,67,59,86,82,63,59,63,24,44,55,68,45,72,99,43,65,33,42,27,38,28,45,28,16,44,42,50,53,35,49,24,72,75,61,35,56,68,40,48,52,47,26,53,51,53,49,45,73,73,51,63,91,58,60,87,80,69,86,56,53,67,63,50,49,52,38,51,52,72,54,36,56,82,95,47,45,64,55,55,45,42,54,30,70,32,46,53,39,35,46,45,32,43,77,44,39,30,32,39,81,41,97,87,67,29,25,43,36,42,36,34,34,36,42,48,33,32,41,38,51,44,84,64,56,69,41,84,47,90,49,77,44,73,39,42,38,37,32,13,23,61,59,89,67,98,81,70,59,77,43,52,60,46,39,56,75,67,41,75,46,72,44,76,42,64,52,57,64,47,78,48,78,48,79,29,82,56,73,62,33,29,35,22,39,43,47,49,48,59,59,61,43,83,54,57,66,39,6,25,38,63,38,41,84,102